Protein AF-0000000068154761 (afdb_homodimer)

Organism: Acanthamoeba castellanii (strain ATCC 30010 / Neff) (NCBI:txid1257118)

InterPro domains:
  IPR005545 YCII-related [PF03795] (48-129)
  IPR011008 Dimeric alpha-beta barrel [SSF54909] (47-131)
  IPR051807 Secondary metabolite biosynthesis-associated protein [PTHR33606] (41-130)

Solvent-accessible surface area (backbone atoms only — not comparable to full-atom values): 15936 Å² total; per-residue (Å²): 135,85,80,77,84,82,80,78,82,80,80,80,79,79,78,78,80,77,79,72,80,80,77,77,76,74,74,68,70,74,68,69,70,63,65,75,69,70,68,69,71,72,54,70,62,38,39,31,40,38,39,42,31,37,34,92,60,33,86,64,64,38,69,87,36,43,69,61,36,50,48,50,53,48,55,36,33,77,68,53,33,35,76,49,36,33,42,27,76,83,56,50,27,30,41,36,35,32,44,40,67,48,73,65,61,55,52,50,50,48,67,68,27,47,46,46,69,70,60,40,45,70,42,73,50,78,39,49,42,48,69,61,131,137,85,79,80,79,80,80,77,80,81,79,78,78,78,79,76,80,76,80,73,79,82,80,76,75,74,74,69,70,74,68,69,71,63,64,75,69,72,69,69,70,73,53,71,63,38,39,32,39,37,39,42,30,38,34,92,61,32,85,64,64,38,67,87,36,44,70,60,36,50,50,51,54,47,54,37,32,77,68,54,34,36,75,47,35,34,40,28,74,82,56,50,29,32,40,35,35,31,45,39,67,47,71,65,61,55,52,50,49,48,66,69,27,48,46,46,70,71,61,39,45,69,44,72,49,78,39,50,42,48,70,61,131

pLDDT: mean 78.6, std 28.21, range [28.34, 99.0]

Nearest PDB structures (foldseek):
  3zo7-assembly1_E  TM=7.184E-01  e=2.835E-04  Rhodococcus opacus
  3znj-assembly1_3  TM=7.136E-01  e=4.191E-04  Rhodococcus opacus
  3znu-assembly1_I  TM=7.042E-01  e=9.163E-04  Rhodococcus opacus
  4fpi-assembly1_C  TM=6.962E-01  e=1.189E-03  Rhodococcus opacus
  3znj-assembly3_9  TM=7.248E-01  e=1.758E-03  Rhodococcus opacus

Structure (mmCIF, N/CA/C/O backbone):
data_AF-0000000068154761-model_v1
#
loop_
_entity.id
_entity.type
_entity.pdbx_description
1 polymer 'YCIIrelated domain containing protein'
#
loop_
_atom_site.group_PDB
_atom_site.id
_atom_site.type_symbol
_atom_site.label_atom_id
_atom_site.label_alt_id
_atom_site.label_comp_id
_atom_site.label_asym_id
_atom_site.label_entity_id
_atom_site.label_seq_id
_atom_site.pdbx_PDB_ins_code
_atom_site.Cartn_x
_atom_site.Cartn_y
_atom_site.Cartn_z
_atom_site.occupancy
_atom_site.B_iso_or_equiv
_atom_site.auth_seq_id
_atom_site.auth_comp_id
_atom_site.auth_asym_id
_atom_site.auth_atom_id
_atom_site.pdbx_PDB_model_num
ATOM 1 N N . MET A 1 1 ? 20.391 120.875 8.859 1 32.44 1 MET A N 1
ATOM 2 C CA . MET A 1 1 ? 21.547 120 8.938 1 32.44 1 MET A CA 1
ATOM 3 C C . MET A 1 1 ? 21.453 118.875 7.922 1 32.44 1 MET A C 1
ATOM 5 O O . MET A 1 1 ? 20.453 118.188 7.879 1 32.44 1 MET A O 1
ATOM 9 N N . TYR A 1 2 ? 22.141 119 6.672 1 32.62 2 TYR A N 1
ATOM 10 C CA . TYR A 1 2 ? 22.047 118.562 5.289 1 32.62 2 TYR A CA 1
ATOM 11 C C . TYR A 1 2 ? 22.484 117.125 5.172 1 32.62 2 TYR A C 1
ATOM 13 O O . TYR A 1 2 ? 23.688 116.812 5.184 1 32.62 2 TYR A O 1
ATOM 21 N N . LEU A 1 3 ? 21.953 116.125 5.965 1 39.53 3 LEU A N 1
ATOM 22 C CA . LEU A 1 3 ? 22.594 114.812 6.164 1 39.53 3 LEU A CA 1
ATOM 23 C C . LEU A 1 3 ? 22.578 114 4.875 1 39.53 3 LEU A C 1
ATOM 25 O O . LEU A 1 3 ? 21.516 113.625 4.41 1 39.53 3 LEU A O 1
ATOM 29 N N . PRO A 1 4 ? 23.391 114.375 3.791 1 36.78 4 PRO A N 1
ATOM 30 C CA . PRO A 1 4 ? 23.094 113.812 2.475 1 36.78 4 PRO A CA 1
ATOM 31 C C . PRO A 1 4 ? 23.188 112.312 2.457 1 36.78 4 PRO A C 1
ATOM 33 O O . PRO A 1 4 ? 23.734 111.688 3.385 1 36.78 4 PRO A O 1
ATOM 36 N N . ARG A 1 5 ? 22.734 111.625 1.34 1 36.75 5 ARG A N 1
ATOM 37 C CA . ARG A 1 5 ? 22.219 110.438 0.687 1 36.75 5 ARG A CA 1
ATOM 38 C C . ARG A 1 5 ? 23.328 109.438 0.385 1 36.75 5 ARG A C 1
ATOM 40 O O . ARG A 1 5 ? 24.297 109.812 -0.315 1 36.75 5 ARG A O 1
ATOM 47 N N . ARG A 1 6 ? 23.734 108.625 1.391 1 33.91 6 ARG A N 1
ATOM 48 C CA . ARG A 1 6 ? 24.797 107.625 1.383 1 33.91 6 ARG A CA 1
ATOM 49 C C . ARG A 1 6 ? 24.656 106.625 0.191 1 33.91 6 ARG A C 1
ATOM 51 O O . ARG A 1 6 ? 23.547 106.188 -0.125 1 33.91 6 ARG A O 1
ATOM 58 N N . LEU A 1 7 ? 25.547 106.688 -0.818 1 34.81 7 LEU A N 1
ATOM 59 C CA . LEU A 1 7 ? 25.734 106.062 -2.121 1 34.81 7 LEU A CA 1
ATOM 60 C C . LEU A 1 7 ? 25.875 104.562 -1.974 1 34.81 7 LEU A C 1
ATOM 62 O O . LEU A 1 7 ? 26.656 104.062 -1.149 1 34.81 7 LEU A O 1
ATOM 66 N N . LEU A 1 8 ? 24.859 103.75 -2.279 1 36.69 8 LEU A N 1
ATOM 67 C CA . LEU A 1 8 ? 24.625 102.312 -2.186 1 36.69 8 LEU A CA 1
ATOM 68 C C . LEU A 1 8 ? 25.578 101.5 -3.086 1 36.69 8 LEU A C 1
ATOM 70 O O . LEU A 1 8 ? 25.734 101.875 -4.262 1 36.69 8 LEU A O 1
ATOM 74 N N . PRO A 1 9 ? 26.703 101 -2.578 1 36.41 9 PRO A N 1
ATOM 75 C CA . PRO A 1 9 ? 27.688 100.312 -3.422 1 36.41 9 PRO A CA 1
ATOM 76 C C . PRO A 1 9 ? 27.109 99.125 -4.145 1 36.41 9 PRO A C 1
ATOM 78 O O . PRO A 1 9 ? 26.188 98.5 -3.646 1 36.41 9 PRO A O 1
ATOM 81 N N . SER A 1 10 ? 26.906 99.062 -5.492 1 32.44 10 SER A N 1
ATOM 82 C CA . SER A 1 10 ? 26.375 98.062 -6.414 1 32.44 10 SER A CA 1
ATOM 83 C C . SER A 1 10 ? 27.266 96.875 -6.461 1 32.44 10 SER A C 1
ATOM 85 O O . SER A 1 10 ? 28.438 96.938 -6.816 1 32.44 10 SER A O 1
ATOM 87 N N . PHE A 1 11 ? 27.25 95.938 -5.434 1 32.06 11 PHE A N 1
ATOM 88 C CA . PHE A 1 11 ? 28.078 94.75 -5.391 1 32.06 11 PHE A CA 1
ATOM 89 C C . PHE A 1 11 ? 27.766 93.812 -6.574 1 32.06 11 PHE A C 1
ATOM 91 O O . PHE A 1 11 ? 26.594 93.562 -6.859 1 32.06 11 PHE A O 1
ATOM 98 N N . SER A 1 12 ? 28.5 93.875 -7.715 1 31.47 12 SER A N 1
ATOM 99 C CA . SER A 1 12 ? 28.453 93.062 -8.922 1 31.47 12 SER A CA 1
ATOM 100 C C . SER A 1 12 ? 28.734 91.562 -8.594 1 31.47 12 SER A C 1
ATOM 102 O O . SER A 1 12 ? 29.766 91.25 -7.996 1 31.47 12 SER A O 1
ATOM 104 N N . SER A 1 13 ? 27.719 90.75 -8.234 1 30.44 13 SER A N 1
ATOM 105 C CA . SER A 1 13 ? 27.672 89.312 -7.875 1 30.44 13 SER A CA 1
ATOM 106 C C . SER A 1 13 ? 28.219 88.438 -9 1 30.44 13 SER A C 1
ATOM 108 O O . SER A 1 13 ? 27.672 88.438 -10.102 1 30.44 13 SER A O 1
ATOM 110 N N . VAL A 1 14 ? 29.547 88.375 -9.344 1 33.53 14 VAL A N 1
ATOM 111 C CA . VAL A 1 14 ? 30.125 87.562 -10.383 1 33.53 14 VAL A CA 1
ATOM 112 C C . VAL A 1 14 ? 29.844 86.062 -10.078 1 33.53 14 VAL A C 1
ATOM 114 O O . VAL A 1 14 ? 30.344 85.5 -9.094 1 33.53 14 VAL A O 1
ATOM 117 N N . CYS A 1 15 ? 28.594 85.5 -10.164 1 31.45 15 CYS A N 1
ATOM 118 C CA . CYS A 1 15 ? 28.203 84.125 -9.922 1 31.45 15 CYS A CA 1
ATOM 119 C C . CYS A 1 15 ? 28.953 83.125 -10.836 1 31.45 15 CYS A C 1
ATOM 121 O O . CYS A 1 15 ? 28.812 83.25 -12.062 1 31.45 15 CYS A O 1
ATOM 123 N N . GLY A 1 16 ? 30.328 82.938 -10.648 1 28.34 16 GLY A N 1
ATOM 124 C CA . GLY A 1 16 ? 31.078 82 -11.453 1 28.34 16 GLY A CA 1
ATOM 125 C C . GLY A 1 16 ? 30.438 80.625 -11.547 1 28.34 16 GLY A C 1
ATOM 126 O O . GLY A 1 16 ? 29.969 80.062 -10.539 1 28.34 16 GLY A O 1
ATOM 127 N N . ARG A 1 17 ? 29.781 80.25 -12.656 1 34.25 17 ARG A N 1
ATOM 128 C CA . ARG A 1 17 ? 29.062 79 -13.07 1 34.25 17 ARG A CA 1
ATOM 129 C C . ARG A 1 17 ? 30 77.812 -13.07 1 34.25 17 ARG A C 1
ATOM 131 O O . ARG A 1 17 ? 30.938 77.75 -13.852 1 34.25 17 ARG A O 1
ATOM 138 N N . ARG A 1 18 ? 30.438 77.312 -11.836 1 32.34 18 ARG A N 1
ATOM 139 C CA . ARG A 1 18 ? 31.266 76.125 -11.805 1 32.34 18 ARG A CA 1
ATOM 140 C C . ARG A 1 18 ? 30.578 75 -12.562 1 32.34 18 ARG A C 1
ATOM 142 O O . ARG A 1 18 ? 29.406 74.688 -12.344 1 32.34 18 ARG A O 1
ATOM 149 N N . HIS A 1 19 ? 31 74.625 -13.758 1 37.38 19 HIS A N 1
ATOM 150 C CA . HIS A 1 19 ? 30.641 73.5 -14.672 1 37.38 19 HIS A CA 1
ATOM 151 C C . HIS A 1 19 ? 30.75 72.188 -13.984 1 37.38 19 HIS A C 1
ATOM 153 O O . HIS A 1 19 ? 31.812 71.812 -13.5 1 37.38 19 HIS A O 1
ATOM 159 N N . LEU A 1 20 ? 29.828 71.812 -13.086 1 37.41 20 LEU A N 1
ATOM 160 C CA . LEU A 1 20 ? 29.922 70.5 -12.43 1 37.41 20 LEU A CA 1
ATOM 161 C C . LEU A 1 20 ? 30 69.375 -13.461 1 37.41 20 LEU A C 1
ATOM 163 O O . LEU A 1 20 ? 29.359 69.5 -14.516 1 37.41 20 LEU A O 1
ATOM 167 N N . PRO A 1 21 ? 31.078 68.562 -13.398 1 38.03 21 PRO A N 1
ATOM 168 C CA . PRO A 1 21 ? 31.297 67.5 -14.336 1 38.03 21 PRO A CA 1
ATOM 169 C C . PRO A 1 21 ? 30.109 66.562 -14.422 1 38.03 21 PRO A C 1
ATOM 171 O O . PRO A 1 21 ? 29.25 66.5 -13.539 1 38.03 21 PRO A O 1
ATOM 174 N N . GLY A 1 22 ? 29.812 65.938 -15.68 1 32.69 22 GLY A N 1
ATOM 175 C CA . GLY A 1 22 ? 28.812 65 -16.219 1 32.69 22 GLY A CA 1
ATOM 176 C C . GLY A 1 22 ? 28.688 63.75 -15.438 1 32.69 22 GLY A C 1
ATOM 177 O O . GLY A 1 22 ? 29.672 63.188 -14.969 1 32.69 22 GLY A O 1
ATOM 178 N N . ALA A 1 23 ? 27.609 63.531 -14.664 1 39 23 ALA A N 1
ATOM 179 C CA . ALA A 1 23 ? 27.219 62.344 -13.93 1 39 23 ALA A CA 1
ATOM 180 C C . ALA A 1 23 ? 27.391 61.094 -14.789 1 39 23 ALA A C 1
ATOM 182 O O . ALA A 1 23 ? 26.906 61.031 -15.922 1 39 23 ALA A O 1
ATOM 183 N N . ALA A 1 24 ? 28.578 60.438 -14.719 1 35.88 24 ALA A N 1
ATOM 184 C CA . ALA A 1 24 ? 28.719 59.094 -15.312 1 35.88 24 ALA A CA 1
ATOM 185 C C . ALA A 1 24 ? 27.516 58.219 -14.984 1 35.88 24 ALA A C 1
ATOM 187 O O . ALA A 1 24 ? 27.141 58.094 -13.82 1 35.88 24 ALA A O 1
ATOM 188 N N . ALA A 1 25 ? 26.516 58.156 -15.883 1 38.34 25 ALA A N 1
ATOM 189 C CA . ALA A 1 25 ? 25.375 57.219 -15.859 1 38.34 25 ALA A CA 1
ATOM 190 C C . ALA A 1 25 ? 25.828 55.812 -15.531 1 38.34 25 ALA A C 1
ATOM 192 O O . ALA A 1 25 ? 26.562 55.188 -16.312 1 38.34 25 ALA A O 1
ATOM 193 N N . LEU A 1 26 ? 26.125 55.562 -14.234 1 39.12 26 LEU A N 1
ATOM 194 C CA . LEU A 1 26 ? 26.359 54.156 -13.914 1 39.12 26 LEU A CA 1
ATOM 195 C C . LEU A 1 26 ? 25.266 53.281 -14.484 1 39.12 26 LEU A C 1
ATOM 197 O O . LEU A 1 26 ? 24.094 53.375 -14.094 1 39.12 26 LEU A O 1
ATOM 201 N N . VAL A 1 27 ? 25.281 52.906 -15.789 1 39.28 27 VAL A N 1
ATOM 202 C CA . VAL A 1 27 ? 24.422 51.875 -16.344 1 39.28 27 VAL A CA 1
ATOM 203 C C . VAL A 1 27 ? 24.453 50.656 -15.445 1 39.28 27 VAL A C 1
ATOM 205 O O . VAL A 1 27 ? 25.484 49.969 -15.352 1 39.28 27 VAL A O 1
ATOM 208 N N . VAL A 1 28 ? 23.969 50.781 -14.195 1 39.56 28 VAL A N 1
ATOM 209 C CA . VAL A 1 28 ? 23.812 49.531 -13.477 1 39.56 28 VAL A CA 1
ATOM 210 C C . VAL A 1 28 ? 23.188 48.469 -14.406 1 39.56 28 VAL A C 1
ATOM 212 O O . VAL A 1 28 ? 22.109 48.688 -14.961 1 39.56 28 VAL A O 1
ATOM 215 N N . GLY A 1 29 ? 24 47.812 -15.227 1 35.31 29 GLY A N 1
ATOM 216 C CA . GLY A 1 29 ? 23.5 46.656 -15.922 1 35.31 29 GLY A CA 1
ATOM 217 C C . GLY A 1 29 ? 22.484 45.875 -15.102 1 35.31 29 GLY A C 1
ATOM 218 O O . GLY A 1 29 ? 22.734 45.562 -13.93 1 35.31 29 GLY A O 1
ATOM 219 N N . ALA A 1 30 ? 21.188 46.219 -15.211 1 40.75 30 ALA A N 1
ATOM 220 C CA . ALA A 1 30 ? 20.172 45.281 -14.672 1 40.75 30 ALA A CA 1
ATOM 221 C C . ALA A 1 30 ? 20.609 43.844 -14.828 1 40.75 30 ALA A C 1
ATOM 223 O O . ALA A 1 30 ? 20.719 43.344 -15.945 1 40.75 30 ALA A O 1
ATOM 224 N N . GLY A 1 31 ? 21.641 43.406 -14.07 1 40.91 31 GLY A N 1
ATOM 225 C CA . GLY A 1 31 ? 21.781 41.969 -14.102 1 40.91 31 GLY A CA 1
ATOM 226 C C . GLY A 1 31 ? 20.438 41.25 -14.195 1 40.91 31 GLY A C 1
ATOM 227 O O . GLY A 1 31 ? 19.5 41.594 -13.484 1 40.91 31 GLY A O 1
ATOM 228 N N . ARG A 1 32 ? 20 40.906 -15.352 1 41.22 32 ARG A N 1
ATOM 229 C CA . ARG A 1 32 ? 18.859 40 -15.484 1 41.22 32 ARG A CA 1
ATOM 230 C C . ARG A 1 32 ? 18.844 38.969 -14.359 1 41.22 32 ARG A C 1
ATOM 232 O O . ARG A 1 32 ? 19.781 38.188 -14.211 1 41.22 32 ARG A O 1
ATOM 239 N N . LEU A 1 33 ? 18.344 39.406 -13.203 1 44.88 33 LEU A N 1
ATOM 240 C CA . LEU A 1 33 ? 18.047 38.281 -12.32 1 44.88 33 LEU A CA 1
ATOM 241 C C . LEU A 1 33 ? 17.609 37.062 -13.125 1 44.88 33 LEU A C 1
ATOM 243 O O . LEU A 1 33 ? 16.688 37.125 -13.93 1 44.88 33 LEU A O 1
ATOM 247 N N . GLN A 1 34 ? 18.609 36.344 -13.617 1 43.59 34 GLN A N 1
ATOM 248 C CA . GLN A 1 34 ? 18.188 35.062 -14.172 1 43.59 34 GLN A CA 1
ATOM 249 C C . GLN A 1 34 ? 17 34.5 -13.406 1 43.59 34 GLN A C 1
ATOM 251 O O . GLN A 1 34 ? 16.938 34.594 -12.18 1 43.59 34 GLN A O 1
ATOM 256 N N . PRO A 1 35 ? 15.828 34.594 -13.953 1 45.34 35 PRO A N 1
ATOM 257 C CA . PRO A 1 35 ? 14.789 33.906 -13.188 1 45.34 35 PRO A CA 1
ATOM 258 C C . PRO A 1 35 ? 15.336 32.688 -12.438 1 45.34 35 PRO A C 1
ATOM 260 O O . PRO A 1 35 ? 16.344 32.094 -12.844 1 45.34 35 PRO A O 1
ATOM 263 N N . PRO A 1 36 ? 15.141 32.625 -11.086 1 43.16 36 PRO A N 1
ATOM 264 C CA . PRO A 1 36 ? 15.617 31.359 -10.508 1 43.16 36 PRO A CA 1
ATOM 265 C C . PRO A 1 36 ? 15.539 30.188 -11.492 1 43.16 36 PRO A C 1
ATOM 267 O O . PRO A 1 36 ? 14.648 30.156 -12.344 1 43.16 36 PRO A O 1
ATOM 270 N N . THR A 1 37 ? 16.578 29.812 -12.055 1 42.69 37 THR A N 1
ATOM 271 C CA . THR A 1 37 ? 16.547 28.5 -12.703 1 42.69 37 THR A CA 1
ATOM 272 C C . THR A 1 37 ? 15.484 27.609 -12.055 1 42.69 37 THR A C 1
ATOM 274 O O . THR A 1 37 ? 15.508 27.391 -10.844 1 42.69 37 THR A O 1
ATOM 277 N N . GLN A 1 38 ? 14.32 27.75 -12.414 1 39.47 38 GLN A N 1
ATOM 278 C CA . GLN A 1 38 ? 13.438 26.672 -11.977 1 39.47 38 GLN A CA 1
ATOM 279 C C . GLN A 1 38 ? 14.203 25.375 -11.812 1 39.47 38 GLN A C 1
ATOM 281 O O . GLN A 1 38 ? 14.82 24.891 -12.766 1 39.47 38 GLN A O 1
ATOM 286 N N . TYR A 1 39 ? 15.164 25.25 -10.906 1 38.44 39 TYR A N 1
ATOM 287 C CA . TYR A 1 39 ? 15.57 23.875 -10.664 1 38.44 39 TYR A CA 1
ATOM 288 C C . TYR A 1 39 ? 14.445 22.906 -10.992 1 38.44 39 TYR A C 1
ATOM 290 O O . TYR A 1 39 ? 13.391 22.938 -10.352 1 38.44 39 TYR A O 1
ATOM 298 N N . SER A 1 40 ? 13.969 22.906 -12.172 1 42.53 40 SER A N 1
ATOM 299 C CA . SER A 1 40 ? 13.195 21.703 -12.477 1 42.53 40 SER A CA 1
ATOM 300 C C . SER A 1 40 ? 13.688 20.516 -11.656 1 42.53 40 SER A C 1
ATOM 302 O O . SER A 1 40 ? 14.766 19.984 -11.914 1 42.53 40 SER A O 1
ATOM 304 N N . SER A 1 41 ? 13.977 20.547 -10.352 1 44.81 41 SER A N 1
ATOM 305 C CA . SER A 1 41 ? 14.352 19.328 -9.633 1 44.81 41 SER A CA 1
ATOM 306 C C . SER A 1 41 ? 13.727 18.094 -10.266 1 44.81 41 SER A C 1
ATOM 308 O O . SER A 1 41 ? 12.57 17.766 -9.992 1 44.81 41 SER A O 1
ATOM 310 N N . SER A 1 42 ? 13.75 17.984 -11.523 1 48.31 42 SER A N 1
ATOM 311 C CA . SER A 1 42 ? 13.422 16.688 -12.109 1 48.31 42 SER A CA 1
ATOM 312 C C . SER A 1 42 ? 13.93 15.547 -11.242 1 48.31 42 SER A C 1
ATOM 314 O O . SER A 1 42 ? 14.82 14.797 -11.648 1 48.31 42 SER A O 1
ATOM 316 N N . ALA A 1 43 ? 14.273 15.891 -9.977 1 56.62 43 ALA A N 1
ATOM 317 C CA . ALA A 1 43 ? 14.805 14.812 -9.148 1 56.62 43 ALA A CA 1
ATOM 318 C C . ALA A 1 43 ? 14.016 13.523 -9.344 1 56.62 43 ALA A C 1
ATOM 320 O O . ALA A 1 43 ? 12.812 13.562 -9.625 1 56.62 43 ALA A O 1
ATOM 321 N N . ASN A 1 44 ? 14.664 12.555 -9.727 1 74.62 44 ASN A N 1
ATOM 322 C CA . ASN A 1 44 ? 14.109 11.219 -9.891 1 74.62 44 ASN A CA 1
ATOM 323 C C . ASN A 1 44 ? 13.141 10.867 -8.758 1 74.62 44 ASN A C 1
ATOM 325 O O . ASN A 1 44 ? 13.508 10.938 -7.586 1 74.62 44 ASN A O 1
ATOM 329 N N . GLU A 1 45 ? 11.922 10.984 -9.078 1 91.88 45 GLU A N 1
ATOM 330 C CA . GLU A 1 45 ? 10.898 10.672 -8.086 1 91.88 45 GLU A CA 1
ATOM 331 C C . GLU A 1 45 ? 10.914 9.188 -7.734 1 91.88 45 GLU A C 1
ATOM 333 O O . GLU A 1 45 ? 11.242 8.352 -8.57 1 91.88 45 GLU A O 1
ATOM 338 N N . SER A 1 46 ? 10.758 9.039 -6.504 1 97.75 46 SER A N 1
ATOM 339 C CA . SER A 1 46 ? 10.562 7.695 -5.969 1 97.75 46 SER A CA 1
ATOM 340 C C . SER A 1 46 ? 9.125 7.488 -5.508 1 97.75 46 SER A C 1
ATOM 342 O O . SER A 1 46 ? 8.398 8.453 -5.266 1 97.75 46 SER A O 1
ATOM 344 N N . THR A 1 47 ? 8.75 6.25 -5.52 1 98.69 47 THR A N 1
ATOM 345 C CA . THR A 1 47 ? 7.441 5.902 -4.984 1 98.69 47 THR A CA 1
ATOM 346 C C . THR A 1 47 ? 7.562 5.367 -3.559 1 98.69 47 THR A C 1
ATOM 348 O O . THR A 1 47 ? 8.438 4.547 -3.271 1 98.69 47 THR A O 1
ATOM 351 N N . PHE A 1 48 ? 6.758 5.879 -2.676 1 98.94 48 PHE A N 1
ATOM 352 C CA . PHE A 1 48 ? 6.703 5.418 -1.294 1 98.94 48 PHE A CA 1
ATOM 353 C C . PHE A 1 48 ? 5.289 4.996 -0.921 1 98.94 48 PHE A C 1
ATOM 355 O O . PHE A 1 48 ? 4.312 5.602 -1.37 1 98.94 48 PHE A O 1
ATOM 362 N N . LEU A 1 49 ? 5.195 3.992 -0.134 1 98.94 49 LEU A N 1
ATOM 363 C CA . LEU A 1 49 ? 3.953 3.584 0.511 1 98.94 49 LEU A CA 1
ATOM 364 C C . LEU A 1 49 ? 3.963 3.951 1.991 1 98.94 49 LEU A C 1
ATOM 366 O O . LEU A 1 49 ? 4.824 3.488 2.744 1 98.94 49 LEU A O 1
ATOM 370 N N . LEU A 1 50 ? 3.07 4.828 2.367 1 99 50 LEU A N 1
ATOM 371 C CA . LEU A 1 50 ? 2.826 5.137 3.771 1 99 50 LEU A CA 1
ATOM 372 C C . LEU A 1 50 ? 1.695 4.277 4.328 1 99 50 LEU A C 1
ATOM 374 O O . LEU A 1 50 ? 0.614 4.207 3.74 1 99 50 LEU A O 1
ATOM 378 N N . LEU A 1 51 ? 1.997 3.631 5.422 1 99 51 LEU A N 1
ATOM 379 C CA . LEU A 1 51 ? 0.998 2.838 6.129 1 99 51 LEU A CA 1
ATOM 380 C C . LEU A 1 51 ? 0.745 3.4 7.523 1 99 51 LEU A C 1
ATOM 382 O O . LEU A 1 51 ? 1.687 3.623 8.289 1 99 51 LEU A O 1
ATOM 386 N N . TYR A 1 52 ? -0.537 3.623 7.805 1 98.94 52 TYR A N 1
ATOM 387 C CA . TYR A 1 52 ? -0.974 4.039 9.133 1 98.94 52 TYR A CA 1
ATOM 388 C C . TYR A 1 52 ? -1.645 2.887 9.875 1 98.94 52 TYR A C 1
ATOM 390 O O . TYR A 1 52 ? -2.398 2.113 9.273 1 98.94 52 TYR A O 1
ATOM 398 N N . GLU A 1 53 ? -1.375 2.795 11.125 1 98.94 53 GLU A N 1
ATOM 399 C CA . GLU A 1 53 ? -2.211 2.107 12.109 1 98.94 53 GLU A CA 1
ATOM 400 C C . GLU A 1 53 ? -2.879 3.102 13.055 1 98.94 53 GLU A C 1
ATOM 402 O O . GLU A 1 53 ? -2.225 4.004 13.578 1 98.94 53 GLU A O 1
ATOM 407 N N . TYR A 1 54 ? -4.195 2.852 13.258 1 98.88 54 TYR A N 1
ATOM 408 C CA . TYR A 1 54 ? -4.953 3.807 14.062 1 98.88 54 TYR A CA 1
ATOM 409 C C . TYR A 1 54 ? -5.199 3.264 15.469 1 98.88 54 TYR A C 1
ATOM 411 O O . TYR A 1 54 ? -5.043 2.064 15.711 1 98.88 54 TYR A O 1
ATOM 419 N N . VAL A 1 55 ? -5.57 4.195 16.312 1 98.81 55 VAL A N 1
ATOM 420 C CA . VAL A 1 55 ? -5.992 3.826 17.672 1 98.81 55 VAL A CA 1
ATOM 421 C C . VAL A 1 55 ? -7.328 3.09 17.609 1 98.81 55 VAL A C 1
ATOM 423 O O . VAL A 1 55 ? -8.078 3.225 16.625 1 98.81 55 VAL A O 1
ATOM 426 N N . GLU A 1 56 ? -7.645 2.4 18.656 1 98.06 56 GLU A N 1
ATOM 427 C CA . GLU A 1 56 ? -8.828 1.539 18.688 1 98.06 56 GLU A CA 1
ATOM 428 C C . GLU A 1 56 ? -10.109 2.359 18.609 1 98.06 56 GLU A C 1
ATOM 430 O O . GLU A 1 56 ? -11.094 1.931 18 1 98.06 56 GLU A O 1
ATOM 435 N N . ASP A 1 57 ? -10.141 3.531 19.141 1 97.88 57 ASP A N 1
ATOM 436 C CA . ASP A 1 57 ? -11.352 4.348 19.172 1 97.88 57 ASP A CA 1
ATOM 437 C C . ASP A 1 57 ? -11.344 5.383 18.047 1 97.88 57 ASP A C 1
ATOM 439 O O . AS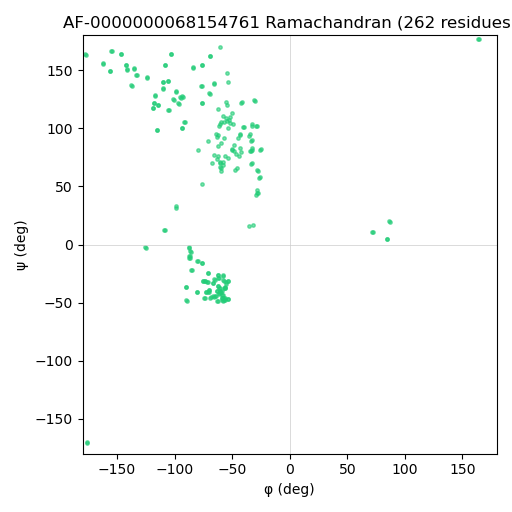P A 1 57 ? -11.922 6.461 18.188 1 97.88 57 ASP A O 1
ATOM 443 N N . MET A 1 58 ? -10.758 5.031 17 1 98.31 58 MET A N 1
ATOM 444 C CA . MET A 1 58 ? -10.562 5.922 15.859 1 98.31 58 MET A CA 1
ATOM 445 C C . MET A 1 58 ? -11.891 6.48 15.375 1 98.31 58 MET A C 1
ATOM 447 O O . MET A 1 58 ? -12.008 7.676 15.086 1 98.31 58 MET A O 1
ATOM 451 N N . THR A 1 59 ? -12.836 5.68 15.211 1 97.19 59 THR A N 1
ATOM 452 C CA . THR A 1 59 ? -14.102 6.094 14.609 1 97.19 59 THR A CA 1
ATOM 453 C C . THR A 1 59 ? -14.734 7.227 15.406 1 97.19 59 THR A C 1
ATOM 455 O O . THR A 1 59 ? -15.422 8.086 14.844 1 97.19 59 THR A O 1
ATOM 458 N N . VAL A 1 60 ? -14.453 7.27 16.578 1 97.69 60 VAL A N 1
ATOM 459 C CA . VAL A 1 60 ? -14.969 8.336 17.438 1 97.69 60 VAL A CA 1
ATOM 460 C C . VAL A 1 60 ? -14.008 9.523 17.422 1 97.69 60 VAL A C 1
ATOM 462 O O . VAL A 1 60 ? -14.414 10.656 17.172 1 97.69 60 VAL A O 1
ATOM 465 N N . ARG A 1 61 ? -12.75 9.234 17.609 1 97.75 61 ARG A N 1
ATOM 466 C CA . ARG A 1 61 ? -11.75 10.281 17.828 1 97.75 61 ARG A CA 1
ATOM 467 C C . ARG A 1 61 ? -11.5 11.07 16.547 1 97.75 61 ARG A C 1
ATOM 469 O O . ARG A 1 61 ? -11.172 12.258 16.594 1 97.75 61 ARG A O 1
ATOM 476 N N . ARG A 1 62 ? -11.766 10.453 15.445 1 98.38 62 ARG A N 1
ATOM 477 C CA . ARG A 1 62 ? -11.383 11.125 14.211 1 98.38 62 ARG A CA 1
ATOM 478 C C . ARG A 1 62 ? -12.359 12.25 13.883 1 98.38 62 ARG A C 1
ATOM 480 O O . ARG A 1 62 ? -12.055 13.125 13.062 1 98.38 62 ARG A O 1
ATOM 487 N N . THR A 1 63 ? -13.469 12.297 14.461 1 98 63 THR A N 1
ATOM 488 C CA . THR A 1 63 ? -14.539 13.219 14.102 1 98 63 THR A CA 1
ATOM 489 C C . THR A 1 63 ? -14.055 14.664 14.156 1 98 63 THR A C 1
ATOM 491 O O . THR A 1 63 ? -14.398 15.477 13.297 1 98 63 THR A O 1
ATOM 494 N N . SER A 1 64 ? -13.234 14.992 15.102 1 97.81 64 SER A N 1
ATOM 495 C CA . SER A 1 64 ? -12.789 16.359 15.312 1 97.81 64 SER A CA 1
ATOM 496 C C . SER A 1 64 ? -11.68 16.734 14.336 1 97.81 64 SER A C 1
ATOM 498 O O . SER A 1 64 ? -11.359 17.922 14.172 1 97.81 64 SER A O 1
ATOM 500 N N . TYR A 1 65 ? -11.086 15.734 13.672 1 98.69 65 TYR A N 1
ATOM 501 C CA . TYR A 1 65 ? -9.844 16 12.945 1 98.69 65 TYR A CA 1
ATOM 502 C C . TYR A 1 65 ? -9.969 15.57 11.484 1 98.69 65 TYR A C 1
ATOM 504 O O . TYR A 1 65 ? -9.062 15.82 10.688 1 98.69 65 TYR A O 1
ATOM 512 N N . ARG A 1 66 ? -11.07 15.023 11.125 1 98.44 66 ARG A N 1
ATOM 513 C CA . ARG A 1 66 ? -11.211 14.352 9.836 1 98.44 66 ARG A CA 1
ATOM 514 C C . ARG A 1 66 ? -11.164 15.352 8.688 1 98.44 66 ARG A C 1
ATOM 516 O O . ARG A 1 66 ? -10.469 15.125 7.691 1 98.44 66 ARG A O 1
ATOM 523 N N . ALA A 1 67 ? -11.883 16.422 8.836 1 98.44 67 ALA A N 1
ATOM 524 C CA . ALA A 1 67 ? -11.914 17.422 7.762 1 98.44 67 ALA A CA 1
ATOM 525 C C . ALA A 1 67 ? -10.516 17.938 7.457 1 98.44 67 ALA A C 1
ATOM 527 O O . ALA A 1 67 ? -10.125 18.047 6.293 1 98.44 67 ALA A O 1
ATOM 528 N N . ALA A 1 68 ? -9.727 18.219 8.438 1 98.75 68 ALA A N 1
ATOM 529 C CA . ALA A 1 68 ? -8.375 18.734 8.258 1 98.75 68 ALA A CA 1
ATOM 530 C C . ALA A 1 68 ? -7.453 17.656 7.699 1 98.75 68 ALA A C 1
ATOM 532 O O . ALA A 1 68 ? -6.586 17.938 6.867 1 98.75 68 ALA A O 1
ATOM 533 N N . HIS A 1 69 ? -7.566 16.453 8.172 1 98.75 69 HIS A N 1
ATOM 534 C CA . HIS A 1 69 ? -6.82 15.312 7.645 1 98.75 69 HIS A CA 1
ATOM 535 C C . HIS A 1 69 ? -7.062 15.141 6.148 1 98.75 69 HIS A C 1
ATOM 537 O O . HIS A 1 69 ? -6.109 15.023 5.371 1 98.75 69 HIS A O 1
ATOM 543 N N . LEU A 1 70 ? -8.328 15.227 5.793 1 98.44 70 LEU A N 1
ATOM 544 C CA . LEU A 1 70 ? -8.688 15.047 4.391 1 98.44 70 LEU A CA 1
ATOM 545 C C . LEU A 1 70 ? -8.211 16.219 3.549 1 98.44 70 LEU A C 1
ATOM 547 O O . LEU A 1 70 ? -7.77 16.031 2.412 1 98.44 70 LEU A O 1
ATOM 551 N N . ALA A 1 71 ? -8.32 17.391 4.082 1 98.62 71 ALA A N 1
ATOM 552 C CA . ALA A 1 71 ? -7.844 18.578 3.371 1 98.62 71 ALA A CA 1
ATOM 553 C C . ALA A 1 71 ? -6.344 18.484 3.104 1 98.62 71 ALA A C 1
ATOM 555 O O . ALA A 1 71 ? -5.875 18.859 2.027 1 98.62 71 ALA A O 1
ATOM 556 N N . LEU A 1 72 ? -5.621 18 4.047 1 98.75 72 LEU A N 1
ATOM 557 C CA . LEU A 1 72 ? -4.18 17.828 3.873 1 98.75 72 LEU A CA 1
ATOM 558 C C . LEU A 1 72 ? -3.887 16.828 2.756 1 98.75 72 LEU A C 1
ATOM 560 O O . LEU A 1 72 ? -3.047 17.094 1.893 1 98.75 72 LEU A O 1
ATOM 564 N N . ALA A 1 73 ? -4.555 15.719 2.826 1 98.56 73 ALA A N 1
ATOM 565 C CA . ALA A 1 73 ? -4.363 14.695 1.798 1 98.56 73 ALA A CA 1
ATOM 566 C C . ALA A 1 73 ? -4.711 15.242 0.415 1 98.56 73 ALA A C 1
ATOM 568 O O . ALA A 1 73 ? -3.982 15.008 -0.552 1 98.56 73 ALA A O 1
ATOM 569 N N . GLN A 1 74 ? -5.773 16.016 0.352 1 98.44 74 GLN A N 1
ATOM 570 C CA . GLN A 1 74 ? -6.203 16.609 -0.914 1 98.44 74 GLN A CA 1
ATOM 571 C C . GLN A 1 74 ? -5.18 17.609 -1.429 1 98.44 74 GLN A C 1
ATOM 573 O O . GLN A 1 74 ? -4.902 17.656 -2.629 1 98.44 74 GLN A O 1
ATOM 578 N N . PHE A 1 75 ? -4.73 18.406 -0.564 1 98.5 75 PHE A N 1
ATOM 579 C CA . PHE A 1 75 ? -3.705 19.375 -0.919 1 98.5 75 PHE A CA 1
ATOM 580 C C . PHE A 1 75 ? -2.512 18.688 -1.574 1 98.5 75 PHE A C 1
ATOM 582 O O . PHE A 1 75 ? -2.045 19.109 -2.631 1 98.5 75 PHE A O 1
ATOM 589 N N . HIS A 1 76 ? -2.031 17.609 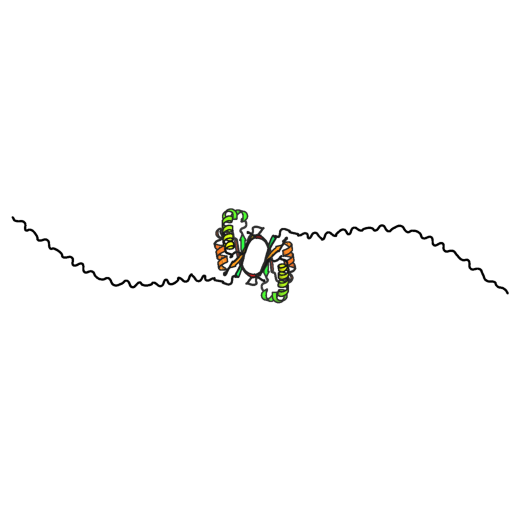-1.011 1 98.44 76 HIS A N 1
ATOM 590 C CA . HIS A 1 76 ? -0.88 16.891 -1.539 1 98.44 76 HIS A CA 1
ATOM 591 C C . HIS A 1 76 ? -1.236 16.156 -2.824 1 98.44 76 HIS A C 1
ATOM 593 O O . HIS A 1 76 ? -0.389 15.984 -3.703 1 98.44 76 HIS A O 1
ATOM 599 N N . LYS A 1 77 ? -2.441 15.727 -2.914 1 98.5 77 LYS A N 1
ATOM 600 C CA . LYS A 1 77 ? -2.893 15.117 -4.16 1 98.5 77 LYS A CA 1
ATOM 601 C C . LYS A 1 77 ? -2.887 16.125 -5.301 1 98.5 77 LYS A C 1
ATOM 603 O O . LYS A 1 77 ? -2.441 15.82 -6.41 1 98.5 77 LYS A O 1
ATOM 608 N N . GLU A 1 78 ? -3.35 17.281 -5.066 1 97.81 78 GLU A N 1
ATOM 609 C CA . GLU A 1 78 ? -3.402 18.344 -6.066 1 97.81 78 GLU A CA 1
ATOM 610 C C . GLU A 1 78 ? -2.002 18.719 -6.535 1 97.81 78 GLU A C 1
ATOM 612 O O . GLU A 1 78 ? -1.821 19.156 -7.676 1 97.81 78 GLU A O 1
ATOM 617 N N . GLN A 1 79 ? -1.048 18.5 -5.684 1 97.38 79 GLN A N 1
ATOM 618 C CA . GLN A 1 79 ? 0.341 18.781 -6.031 1 97.38 79 GLN A CA 1
ATOM 619 C C . GLN A 1 79 ? 0.978 17.594 -6.758 1 97.38 79 GLN A C 1
ATOM 621 O O . GLN A 1 79 ? 2.15 17.656 -7.133 1 97.38 79 GLN A O 1
ATOM 626 N N . GLY A 1 80 ? 0.33 16.594 -6.836 1 97.19 80 GLY A N 1
ATOM 627 C CA . GLY A 1 80 ? 0.845 15.406 -7.5 1 97.19 80 GLY A CA 1
ATOM 628 C C . GLY A 1 80 ? 1.71 14.547 -6.598 1 97.19 80 GLY A C 1
ATOM 629 O O . GLY A 1 80 ? 2.287 13.555 -7.047 1 97.19 80 GLY A O 1
ATOM 630 N N . LYS A 1 81 ? 1.859 14.828 -5.363 1 98.31 81 LYS A N 1
ATOM 631 C CA . LYS A 1 81 ? 2.711 14.109 -4.418 1 98.31 81 LYS A CA 1
ATOM 632 C C . LYS A 1 81 ? 2.027 12.844 -3.918 1 98.31 81 LYS A C 1
ATOM 634 O O . LYS A 1 81 ? 2.676 11.805 -3.732 1 98.31 81 LYS A O 1
ATOM 639 N N . VAL A 1 82 ? 0.715 12.961 -3.648 1 98.56 82 VAL A N 1
ATOM 640 C CA . VAL A 1 82 ? -0.087 11.781 -3.326 1 98.56 82 VAL A CA 1
ATOM 641 C C . VAL A 1 82 ? -0.81 11.289 -4.578 1 98.5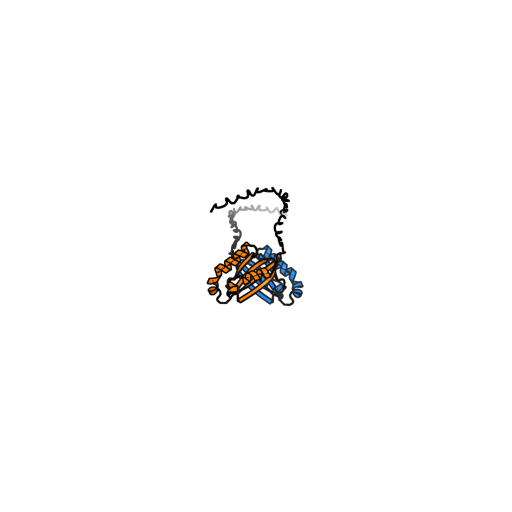6 82 VAL A C 1
ATOM 643 O O . VAL A 1 82 ? -1.598 12.023 -5.176 1 98.56 82 VAL A O 1
ATOM 646 N N . VAL A 1 83 ? -0.521 10.039 -4.902 1 97.44 83 VAL A N 1
ATOM 647 C CA . VAL A 1 83 ? -1.068 9.461 -6.125 1 97.44 83 VAL A CA 1
ATOM 648 C C . VAL A 1 83 ? -2.408 8.789 -5.828 1 97.44 83 VAL A C 1
ATOM 650 O O . VAL A 1 83 ? -3.301 8.766 -6.68 1 97.44 83 VAL A O 1
ATOM 653 N N . MET A 1 84 ? -2.52 8.188 -4.707 1 98 84 MET A N 1
ATOM 654 C CA . MET A 1 84 ? -3.734 7.566 -4.18 1 98 84 MET A CA 1
ATOM 655 C C . MET A 1 84 ? -3.625 7.344 -2.676 1 98 84 MET A C 1
ATOM 657 O O . MET A 1 84 ? -2.521 7.254 -2.137 1 98 84 MET A O 1
ATOM 661 N N . GLY A 1 85 ? -4.797 7.27 -2.041 1 98.69 85 GLY A N 1
ATOM 662 C CA . GLY A 1 85 ? -4.828 7.078 -0.6 1 98.69 85 GLY A CA 1
ATOM 663 C C . GLY A 1 85 ? -6.234 6.961 -0.044 1 98.69 85 GLY A C 1
ATOM 664 O O . GLY A 1 85 ? -7.199 7.391 -0.685 1 98.69 85 GLY A O 1
ATOM 665 N N . GLY A 1 86 ? -6.281 6.473 1.139 1 98.75 86 GLY A N 1
ATOM 666 C CA . GLY A 1 86 ? -7.555 6.301 1.818 1 98.75 86 GLY A CA 1
ATOM 667 C C . GLY A 1 86 ? -7.473 5.371 3.014 1 98.75 86 GLY A C 1
ATOM 668 O O . GLY A 1 86 ? -6.422 4.793 3.285 1 98.75 86 GLY A O 1
ATOM 669 N N . ALA A 1 87 ? -8.625 5.285 3.658 1 98.69 87 ALA A N 1
ATOM 670 C CA . ALA A 1 87 ? -8.742 4.422 4.832 1 98.69 87 ALA A CA 1
ATOM 671 C C . ALA A 1 87 ? -9.023 2.979 4.426 1 98.69 87 ALA A C 1
ATOM 673 O O . ALA A 1 87 ? -9.555 2.723 3.346 1 98.69 87 ALA A O 1
ATOM 674 N N . PHE A 1 88 ? -8.562 2.08 5.352 1 98.81 88 PHE A N 1
ATOM 675 C CA . PHE A 1 88 ? -9 0.7 5.18 1 98.81 88 PHE A CA 1
ATOM 676 C C . PHE A 1 88 ? -10.445 0.53 5.637 1 98.81 88 PHE A C 1
ATOM 678 O O . PHE A 1 88 ? -10.922 1.272 6.5 1 98.81 88 PHE A O 1
ATOM 685 N N . ALA A 1 89 ? -11.133 -0.423 5.125 1 98.12 89 ALA A N 1
ATOM 686 C CA . ALA A 1 89 ? -12.555 -0.648 5.367 1 98.12 89 ALA A CA 1
ATOM 687 C C . ALA A 1 89 ? -12.82 -0.939 6.844 1 98.12 89 ALA A C 1
ATOM 689 O O . ALA A 1 89 ? -13.875 -0.585 7.371 1 98.12 89 ALA A O 1
ATOM 690 N N . ASP A 1 90 ? -11.859 -1.505 7.527 1 97.88 90 ASP A N 1
ATOM 691 C CA . ASP A 1 90 ? -12.07 -1.885 8.922 1 97.88 90 ASP A CA 1
ATOM 692 C C . ASP A 1 90 ? -11.758 -0.724 9.859 1 97.88 90 ASP A C 1
ATOM 694 O O . ASP A 1 90 ? -11.781 -0.882 11.086 1 97.88 90 ASP A O 1
ATOM 698 N N . ALA A 1 91 ? -11.312 0.381 9.328 1 97.44 91 ALA A N 1
ATOM 699 C CA . ALA A 1 91 ? -11.062 1.627 10.047 1 97.44 91 ALA A CA 1
ATOM 700 C C . ALA A 1 91 ? -9.828 1.508 10.93 1 97.44 91 ALA A C 1
ATOM 702 O O . ALA A 1 91 ? -9.562 2.379 11.766 1 97.44 91 ALA A O 1
ATOM 703 N N . ALA A 1 92 ? -9.07 0.458 10.781 1 98.56 92 ALA A N 1
ATOM 704 C CA . ALA A 1 92 ? -7.93 0.222 11.672 1 98.56 92 ALA A CA 1
ATOM 705 C C . ALA A 1 92 ? -6.68 0.926 11.156 1 98.56 92 ALA A C 1
ATOM 707 O O . ALA A 1 92 ? -5.66 0.98 11.852 1 98.56 92 ALA A O 1
ATOM 708 N N . GLY A 1 93 ? -6.742 1.444 9.945 1 98.81 93 GLY A N 1
ATOM 709 C CA . GLY A 1 93 ? -5.582 2.082 9.344 1 98.81 93 GLY A CA 1
ATOM 710 C C . GLY A 1 93 ? -5.871 2.691 7.988 1 98.81 93 GLY A C 1
ATOM 711 O O . GLY A 1 93 ? -7.035 2.846 7.605 1 98.81 93 GLY A O 1
ATOM 712 N N . ALA A 1 94 ? -4.84 3.109 7.305 1 98.94 94 ALA A N 1
ATOM 713 C CA . ALA A 1 94 ? -4.887 3.742 5.988 1 98.94 94 ALA A CA 1
ATOM 714 C C . ALA A 1 94 ? -3.578 3.533 5.234 1 98.94 94 ALA A C 1
ATOM 716 O O . ALA A 1 94 ? -2.584 3.086 5.812 1 98.94 94 ALA A O 1
ATOM 717 N N . ALA A 1 95 ? -3.66 3.812 4.008 1 98.94 95 ALA A N 1
ATOM 718 C CA . ALA A 1 95 ? -2.449 3.834 3.193 1 98.94 95 ALA A CA 1
ATOM 719 C C . ALA A 1 95 ? -2.484 4.984 2.189 1 98.94 95 ALA A C 1
ATOM 721 O O . ALA A 1 95 ? -3.561 5.426 1.782 1 98.94 95 ALA A O 1
ATOM 722 N N . TYR A 1 96 ? -1.32 5.449 1.88 1 98.94 96 TYR A N 1
ATOM 723 C CA . TYR A 1 96 ? -1.117 6.477 0.864 1 98.94 96 TYR A CA 1
ATOM 724 C C . TYR A 1 96 ? 0.083 6.145 -0.014 1 98.94 96 TYR A C 1
ATOM 726 O O . TYR A 1 96 ? 1.132 5.73 0.488 1 98.94 96 TYR A O 1
ATOM 734 N N . VAL A 1 97 ? -0.067 6.328 -1.285 1 98.94 97 VAL A N 1
ATOM 735 C CA . VAL A 1 97 ? 1.042 6.207 -2.227 1 98.94 97 VAL A CA 1
ATOM 736 C C . VAL A 1 97 ? 1.558 7.598 -2.598 1 98.94 97 VAL A C 1
ATOM 738 O O . VAL A 1 97 ? 0.799 8.438 -3.086 1 98.94 97 VAL A O 1
ATOM 741 N N . PHE A 1 98 ? 2.836 7.734 -2.375 1 98.81 98 PHE A N 1
ATOM 742 C CA . PHE A 1 98 ? 3.498 9 -2.668 1 98.81 98 PHE A CA 1
ATOM 743 C C . PHE A 1 98 ? 4.434 8.859 -3.861 1 98.81 98 PHE A C 1
ATOM 745 O O . PHE A 1 98 ? 5.117 7.84 -4.004 1 98.81 98 PHE A O 1
ATOM 752 N N . LYS A 1 99 ? 4.434 9.836 -4.68 1 98.62 99 LYS A N 1
ATOM 753 C CA . LYS A 1 99 ? 5.488 10.07 -5.66 1 98.62 99 LYS A CA 1
ATOM 754 C C . LYS A 1 99 ? 6.238 11.367 -5.367 1 98.62 99 LYS A C 1
ATOM 756 O O . LYS A 1 99 ? 5.742 12.453 -5.664 1 98.62 99 LYS A O 1
ATOM 761 N N . VAL A 1 100 ? 7.391 11.242 -4.719 1 98.62 100 VAL A N 1
ATOM 762 C CA . VAL A 1 100 ? 8.18 12.367 -4.219 1 98.62 100 VAL A CA 1
ATOM 763 C C . VAL A 1 100 ? 9.664 12.031 -4.297 1 98.62 100 VAL A C 1
ATOM 765 O O . VAL A 1 100 ? 10.039 10.867 -4.438 1 98.62 100 VAL A O 1
ATOM 768 N N . PRO A 1 101 ? 10.484 13.055 -4.195 1 97.38 101 PRO A N 1
ATOM 769 C CA . PRO A 1 101 ? 11.914 12.789 -4.367 1 97.38 101 PRO A CA 1
ATOM 770 C C . PRO A 1 101 ? 12.539 12.109 -3.148 1 97.38 101 PRO A C 1
ATOM 772 O O . PRO A 1 101 ? 13.531 11.383 -3.279 1 97.38 101 PRO A O 1
ATOM 775 N N . ARG A 1 102 ? 12 12.43 -1.981 1 97.69 102 ARG A N 1
ATOM 776 C CA . ARG A 1 102 ? 12.68 11.945 -0.781 1 97.69 102 ARG A CA 1
ATOM 777 C C . ARG A 1 102 ? 11.672 11.375 0.215 1 97.69 102 ARG A C 1
ATOM 779 O O . ARG A 1 102 ? 10.539 11.852 0.311 1 97.69 102 ARG A O 1
ATOM 786 N N . ARG A 1 103 ? 12.172 10.375 1.061 1 98.5 103 ARG A N 1
ATOM 787 C CA . ARG A 1 103 ? 11.398 9.828 2.17 1 98.5 103 ARG A CA 1
ATOM 788 C C . ARG A 1 103 ? 10.961 10.93 3.129 1 98.5 103 ARG A C 1
ATOM 790 O O . ARG A 1 103 ? 9.859 10.875 3.686 1 98.5 103 ARG A O 1
ATOM 797 N N . GLU A 1 104 ? 11.82 11.922 3.361 1 98.5 104 GLU A N 1
ATOM 798 C CA . GLU A 1 104 ? 11.555 13.031 4.273 1 98.5 104 GLU A CA 1
ATOM 799 C C . GLU A 1 104 ? 10.281 13.781 3.871 1 98.5 104 GLU A C 1
ATOM 801 O O . GLU A 1 104 ? 9.578 14.32 4.727 1 98.5 104 GLU A O 1
ATOM 806 N N . ASP A 1 105 ? 9.961 13.828 2.584 1 98.5 105 ASP A N 1
ATOM 807 C CA . ASP A 1 105 ? 8.727 14.461 2.123 1 98.5 105 ASP A CA 1
ATOM 808 C C . ASP A 1 105 ? 7.5 13.742 2.684 1 98.5 105 ASP A C 1
ATOM 810 O O . ASP A 1 105 ? 6.508 14.383 3.039 1 98.5 105 ASP A O 1
ATOM 814 N N . VAL A 1 106 ? 7.566 12.461 2.82 1 98.94 106 VAL A N 1
ATOM 815 C CA . VAL A 1 106 ? 6.473 11.68 3.391 1 98.94 106 VAL A CA 1
ATOM 816 C C . VAL A 1 106 ? 6.398 11.914 4.895 1 98.94 106 VAL A C 1
ATOM 818 O O . VAL A 1 106 ? 5.309 12.07 5.457 1 98.94 106 VAL A O 1
ATOM 821 N N . GLU A 1 107 ? 7.562 11.961 5.508 1 98.88 107 GLU A N 1
ATOM 822 C CA . GLU A 1 107 ? 7.617 12.234 6.941 1 98.88 107 GLU A CA 1
ATOM 823 C C . GLU A 1 107 ? 7.02 13.594 7.273 1 98.88 107 GLU A C 1
ATOM 825 O O . GLU A 1 107 ? 6.359 13.758 8.297 1 98.88 107 GLU A O 1
ATOM 830 N N . GLU A 1 108 ? 7.266 14.539 6.41 1 98.75 108 GLU A N 1
ATOM 831 C CA . GLU A 1 108 ? 6.688 15.867 6.598 1 98.75 108 GLU A CA 1
ATOM 832 C C . GLU A 1 108 ? 5.164 15.812 6.535 1 98.75 108 GLU A C 1
ATOM 834 O O . GLU A 1 108 ? 4.484 16.469 7.324 1 98.75 108 GLU A O 1
ATOM 839 N N . PHE A 1 109 ? 4.652 15.047 5.656 1 98.88 109 PHE A N 1
ATOM 840 C CA . PHE A 1 109 ? 3.211 14.836 5.602 1 98.88 109 PHE A CA 1
ATOM 841 C C . PHE A 1 109 ? 2.699 14.258 6.918 1 98.88 109 PHE A C 1
ATOM 843 O O . PHE A 1 109 ? 1.709 14.742 7.469 1 98.88 109 PHE A O 1
ATOM 850 N N . VAL A 1 110 ? 3.363 13.234 7.41 1 98.94 110 VAL A N 1
ATOM 851 C CA . VAL A 1 110 ? 2.938 12.578 8.641 1 98.94 110 VAL A CA 1
ATOM 852 C C . VAL A 1 110 ? 2.922 13.594 9.789 1 98.94 110 VAL A C 1
ATOM 854 O O . VAL A 1 110 ? 1.938 13.695 10.523 1 98.94 110 VAL A O 1
ATOM 857 N N . ARG A 1 111 ? 3.961 14.383 9.906 1 98.81 111 ARG A N 1
ATOM 858 C CA . ARG A 1 111 ? 4.09 15.352 10.992 1 98.81 111 ARG A CA 1
ATOM 859 C C . ARG A 1 111 ? 3.014 16.422 10.906 1 98.81 111 ARG A C 1
ATOM 861 O O . ARG A 1 111 ? 2.566 16.938 11.93 1 98.81 111 ARG A O 1
ATOM 868 N N . ALA A 1 112 ? 2.598 16.703 9.711 1 98.88 112 ALA A N 1
ATOM 869 C CA . ALA A 1 112 ? 1.611 17.75 9.492 1 98.88 112 ALA A CA 1
ATOM 870 C C . ALA A 1 112 ? 0.191 17.219 9.625 1 98.88 112 ALA A C 1
ATOM 872 O O . ALA A 1 112 ? -0.771 17.984 9.688 1 98.88 112 ALA A O 1
ATOM 873 N N . ASP A 1 113 ? 0.009 15.906 9.672 1 98.94 113 ASP A N 1
ATOM 874 C CA . ASP A 1 113 ? -1.314 15.297 9.688 1 98.94 113 ASP A CA 1
ATOM 875 C C . ASP A 1 113 ? -1.96 15.422 11.07 1 98.94 113 ASP A C 1
ATOM 877 O O . ASP A 1 113 ? -1.438 14.906 12.055 1 98.94 113 ASP A O 1
ATOM 881 N N . PRO A 1 114 ? -3.127 16.047 11.156 1 98.94 114 PRO A N 1
ATOM 882 C CA . PRO A 1 114 ? -3.822 16.172 12.438 1 98.94 114 PRO A CA 1
ATOM 883 C C . PRO A 1 114 ? -4.02 14.828 13.141 1 98.94 114 PRO A C 1
ATOM 885 O O . PRO A 1 114 ? -4.02 14.766 14.375 1 98.94 114 PRO A O 1
ATOM 888 N N . TYR A 1 115 ? -4.18 13.711 12.422 1 98.94 115 TYR A N 1
ATOM 889 C CA . TYR A 1 115 ? -4.32 12.39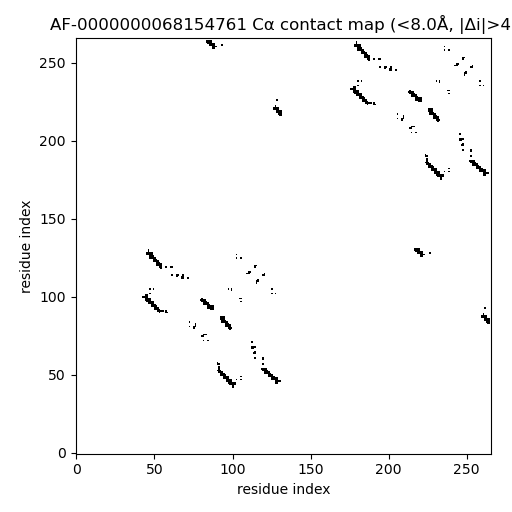8 13.031 1 98.94 115 TYR A CA 1
ATOM 890 C C . TYR A 1 115 ? -3.078 12.031 13.836 1 98.94 115 TYR A C 1
ATOM 892 O O . TYR A 1 115 ? -3.182 11.477 14.93 1 98.94 115 TYR A O 1
ATOM 900 N N . PHE A 1 116 ? -1.95 12.352 13.234 1 98.94 116 PHE A N 1
ATOM 901 C CA . PHE A 1 116 ? -0.703 12.055 13.922 1 98.94 116 PHE A CA 1
ATOM 902 C C . PHE A 1 116 ? -0.472 13.031 15.07 1 98.94 116 PHE A C 1
ATOM 904 O O . PHE A 1 116 ? -0.172 12.617 16.188 1 98.94 116 PHE A O 1
ATOM 911 N N . GLU A 1 117 ? -0.662 14.266 14.812 1 98.81 117 GLU A N 1
ATOM 912 C CA . GLU A 1 117 ? -0.442 15.328 15.797 1 98.81 117 GLU A CA 1
ATOM 913 C C . GLU A 1 117 ? -1.252 15.078 17.062 1 98.81 117 GLU A C 1
ATOM 915 O O . GLU A 1 117 ? -0.791 15.367 18.172 1 98.81 117 GLU A O 1
ATOM 920 N N . HIS A 1 118 ? -2.35 14.508 16.906 1 98.75 118 HIS A N 1
ATOM 921 C CA . HIS A 1 118 ? -3.246 14.398 18.047 1 98.75 118 HIS A CA 1
ATOM 922 C C . HIS A 1 118 ? -3.338 12.961 18.531 1 98.75 118 HIS A C 1
ATOM 924 O O . HIS A 1 118 ? -4.285 12.594 19.234 1 98.75 118 HIS A O 1
ATOM 930 N N . GLY A 1 119 ? -2.463 12.109 18.078 1 98.75 119 GLY A N 1
ATOM 931 C CA . GLY A 1 119 ? -2.258 10.805 18.688 1 98.75 119 GLY A CA 1
ATOM 932 C C . GLY A 1 119 ? -3.199 9.742 18.156 1 98.75 119 GLY A C 1
ATOM 933 O O . GLY A 1 119 ? -3.441 8.734 18.812 1 98.75 119 GLY A O 1
ATOM 934 N N . LEU A 1 120 ? -3.811 9.93 16.969 1 98.94 120 LEU A N 1
ATOM 935 C CA . LEU A 1 120 ? -4.738 8.953 16.406 1 98.94 120 LEU A CA 1
ATOM 936 C C . LEU A 1 120 ? -3.986 7.887 15.625 1 98.94 120 LEU A C 1
ATOM 938 O O . LEU A 1 120 ? -4.543 6.828 15.312 1 98.94 120 LEU A O 1
ATOM 942 N N . VAL A 1 121 ? -2.777 8.172 15.172 1 98.94 121 VAL A N 1
ATOM 943 C CA . VAL A 1 121 ? -1.911 7.203 14.508 1 98.94 121 VAL A CA 1
ATOM 944 C C . VAL A 1 121 ? -1.024 6.512 15.539 1 98.94 121 VAL A C 1
ATOM 946 O O . VAL A 1 121 ? -0.074 7.105 16.047 1 98.94 121 VAL A O 1
ATOM 949 N N . SER A 1 122 ? -1.366 5.273 15.82 1 98.88 122 SER A N 1
ATOM 950 C CA . SER A 1 122 ? -0.615 4.539 16.828 1 98.88 122 SER A CA 1
ATOM 951 C C . SER A 1 122 ? 0.756 4.121 16.312 1 98.88 122 SER A C 1
ATOM 953 O O . SER A 1 122 ? 1.706 3.988 17.094 1 98.88 122 SER A O 1
ATOM 955 N N . HIS A 1 123 ? 0.894 3.863 15.047 1 98.81 123 HIS A N 1
ATOM 956 C CA . HIS A 1 123 ? 2.121 3.502 14.352 1 98.81 123 HIS A CA 1
ATOM 957 C C . HIS A 1 123 ? 2.033 3.85 12.867 1 98.81 123 HIS A C 1
ATOM 959 O O . HIS A 1 123 ? 0.941 3.875 12.297 1 98.81 123 HIS A O 1
ATOM 965 N N . TYR A 1 124 ? 3.223 4.164 12.352 1 98.94 124 TYR A N 1
ATOM 966 C CA . TYR A 1 124 ? 3.266 4.273 10.898 1 98.94 124 TYR A CA 1
ATOM 967 C C . TYR A 1 124 ? 4.574 3.721 10.344 1 98.94 124 TYR A C 1
ATOM 969 O O . TYR A 1 124 ? 5.562 3.611 11.07 1 98.94 124 TYR A O 1
ATOM 977 N N . SER A 1 125 ? 4.535 3.289 9.094 1 98.88 125 SER A N 1
ATOM 978 C CA . SER A 1 125 ? 5.723 2.875 8.352 1 98.88 125 SER A CA 1
ATOM 979 C C . SER A 1 125 ? 5.754 3.49 6.957 1 98.88 125 SER A C 1
ATOM 981 O O . SER A 1 125 ? 4.703 3.756 6.371 1 98.88 125 SER A O 1
ATOM 983 N N . ILE A 1 126 ? 6.922 3.775 6.527 1 98.94 126 ILE A N 1
ATOM 984 C CA . ILE A 1 126 ? 7.168 4.277 5.18 1 98.94 126 ILE A CA 1
ATOM 985 C C . ILE A 1 126 ? 8.055 3.295 4.414 1 98.94 126 ILE A C 1
ATOM 987 O O . ILE A 1 126 ? 9.164 2.986 4.844 1 98.94 126 ILE A O 1
ATOM 991 N N . LYS A 1 127 ? 7.523 2.822 3.283 1 98.94 127 LYS A N 1
ATOM 992 C CA . LYS A 1 127 ? 8.242 1.863 2.453 1 98.94 127 LYS A CA 1
ATOM 993 C C . LYS A 1 127 ? 8.602 2.467 1.098 1 98.94 127 LYS A C 1
ATOM 995 O O . LYS A 1 127 ? 7.719 2.891 0.35 1 98.94 127 LYS A O 1
ATOM 1000 N N . GLU A 1 128 ? 9.898 2.492 0.875 1 98.88 128 GLU A N 1
ATOM 1001 C CA . GLU A 1 128 ? 10.25 2.775 -0.512 1 98.88 128 GLU A CA 1
ATOM 1002 C C . GLU A 1 128 ? 9.898 1.604 -1.424 1 98.88 128 GLU A C 1
ATOM 1004 O O . GLU A 1 128 ? 10.242 0.457 -1.13 1 98.88 128 GLU A O 1
ATOM 1009 N N . TRP A 1 129 ? 9.211 1.993 -2.473 1 98.81 129 TRP A N 1
ATOM 1010 C CA . TRP A 1 129 ? 8.523 0.98 -3.262 1 98.81 129 TRP A CA 1
ATOM 1011 C C . TRP A 1 129 ? 9.055 0.951 -4.691 1 98.81 129 TRP A C 1
ATOM 1013 O O . TRP A 1 129 ? 8.977 1.951 -5.41 1 98.81 129 TRP A O 1
ATOM 1023 N N . HIS A 1 130 ? 9.633 -0.148 -5.094 1 98.25 130 HIS A N 1
ATOM 1024 C CA . HIS A 1 130 ? 10.109 -0.349 -6.457 1 98.25 130 HIS A CA 1
ATOM 1025 C C . HIS A 1 130 ? 9.055 -1.033 -7.316 1 98.25 130 HIS A C 1
ATOM 1027 O O . HIS A 1 130 ? 8.914 -2.258 -7.285 1 98.25 130 HIS A O 1
ATOM 1033 N N . LEU A 1 131 ? 8.398 -0.219 -8.078 1 97.44 131 LEU A N 1
ATOM 1034 C CA . LEU A 1 131 ? 7.285 -0.71 -8.883 1 97.44 131 LEU A CA 1
ATOM 1035 C C . LEU A 1 131 ? 7.789 -1.46 -10.109 1 97.44 131 LEU A C 1
ATOM 1037 O O . LEU A 1 131 ? 8.758 -1.036 -10.75 1 97.44 131 LEU A O 1
ATOM 1041 N N . THR A 1 132 ? 7.148 -2.512 -10.305 1 92 132 THR A N 1
ATOM 1042 C CA . THR A 1 132 ? 7.457 -3.285 -11.508 1 92 132 THR A CA 1
ATOM 1043 C C . THR A 1 132 ? 6.504 -2.924 -12.641 1 92 132 THR A C 1
ATOM 1045 O O . THR A 1 132 ? 5.289 -2.848 -12.438 1 92 132 THR A O 1
ATOM 1048 N N . SER A 1 133 ? 7.004 -2.559 -13.828 1 81.38 133 SER A N 1
ATOM 1049 C CA . SER A 1 133 ? 6.211 -2.102 -14.969 1 81.38 133 SER A CA 1
ATOM 1050 C C . SER A 1 133 ? 5.824 -3.264 -15.875 1 81.38 133 SER A C 1
ATOM 1052 O O . SER A 1 133 ? 6.547 -4.262 -15.953 1 81.38 133 SER A O 1
ATOM 1054 N N . MET B 1 1 ? -31.219 -96.312 -62.031 1 31.83 1 MET B N 1
ATOM 1055 C CA . MET B 1 1 ? -31.625 -95.688 -60.781 1 31.83 1 MET B CA 1
ATOM 1056 C C . MET B 1 1 ? -31.703 -94.188 -60.906 1 31.83 1 MET B C 1
ATOM 1058 O O . MET B 1 1 ? -30.672 -93.5 -61 1 31.83 1 MET B O 1
ATOM 1062 N N . TYR B 1 2 ? -32.75 -93.625 -61.625 1 35.56 2 TYR B N 1
ATOM 1063 C CA . TYR B 1 2 ? -33.094 -92.375 -62.375 1 35.56 2 TYR B CA 1
ATOM 1064 C C . TYR B 1 2 ? -33.281 -91.188 -61.469 1 35.56 2 TYR B C 1
ATOM 1066 O O . TYR B 1 2 ? -34.062 -91.25 -60.5 1 35.56 2 TYR B O 1
ATOM 1074 N N . LEU B 1 3 ? -32.188 -90.375 -61.125 1 40.34 3 LEU B N 1
ATOM 1075 C CA . LEU B 1 3 ? -32 -89.312 -60.156 1 40.34 3 LEU B CA 1
ATOM 1076 C C . LEU B 1 3 ? -32.969 -88.125 -60.469 1 40.34 3 LEU B C 1
ATOM 1078 O O . LEU B 1 3 ? -32.969 -87.625 -61.562 1 40.34 3 LEU B O 1
ATOM 1082 N N . PRO B 1 4 ? -34.094 -88 -59.719 1 38.53 4 PRO B N 1
ATOM 1083 C CA . PRO B 1 4 ? -35.25 -87.125 -59.969 1 38.53 4 PRO B CA 1
ATOM 1084 C C . PRO B 1 4 ? -34.875 -85.625 -59.938 1 38.53 4 PRO B C 1
ATOM 1086 O O . PRO B 1 4 ? -33.906 -85.25 -59.219 1 38.53 4 PRO B O 1
ATOM 1089 N N . ARG B 1 5 ? -35 -84.875 -61 1 37.41 5 ARG B N 1
ATOM 1090 C CA . ARG B 1 5 ? -34.719 -83.5 -61.406 1 37.41 5 ARG B CA 1
ATOM 1091 C C . ARG B 1 5 ? -35.531 -82.5 -60.594 1 37.41 5 ARG B C 1
ATOM 1093 O O . ARG B 1 5 ? -36.75 -82.5 -60.625 1 37.41 5 ARG B O 1
ATOM 1100 N N . ARG B 1 6 ? -35.094 -82.312 -59.25 1 34.22 6 ARG B N 1
ATOM 1101 C CA . ARG B 1 6 ? -35.812 -81.5 -58.281 1 34.22 6 ARG B CA 1
ATOM 1102 C C . ARG B 1 6 ? -36.031 -80.062 -58.812 1 34.22 6 ARG B C 1
ATOM 1104 O O . ARG B 1 6 ? -35.125 -79.5 -59.375 1 34.22 6 ARG B O 1
ATOM 1111 N N . LEU B 1 7 ? -37.25 -79.688 -59.156 1 34.84 7 LEU B N 1
ATOM 1112 C CA . LEU B 1 7 ? -37.906 -78.562 -59.75 1 34.84 7 LEU B CA 1
ATOM 1113 C C . LEU B 1 7 ? -37.656 -77.312 -58.875 1 34.84 7 LEU B C 1
ATOM 1115 O O . LEU B 1 7 ? -37.812 -77.375 -57.656 1 34.84 7 LEU B O 1
ATOM 1119 N N . LEU B 1 8 ? -36.812 -76.375 -59.25 1 37.69 8 LEU B N 1
ATOM 1120 C CA . LEU B 1 8 ? -36.281 -75.125 -58.688 1 37.69 8 LEU B CA 1
ATOM 1121 C C . LEU B 1 8 ? -37.375 -74.062 -58.469 1 37.69 8 LEU B C 1
ATOM 1123 O O . LEU B 1 8 ? -38.156 -73.812 -59.406 1 37.69 8 LEU B O 1
ATOM 1127 N N . PRO B 1 9 ? -37.969 -74 -57.281 1 37.03 9 PRO B N 1
ATOM 1128 C CA . PRO B 1 9 ? -39.094 -73.125 -57.031 1 37.03 9 PRO B CA 1
ATOM 1129 C C . PRO B 1 9 ? -38.812 -71.625 -57.312 1 37.03 9 PRO B C 1
ATOM 1131 O O . PRO B 1 9 ? -37.656 -71.188 -57.156 1 37.03 9 PRO B O 1
ATOM 1134 N N . SER B 1 10 ? -39.312 -71 -58.406 1 32.97 10 SER B N 1
ATOM 1135 C CA . SER B 1 10 ? -39.156 -69.625 -58.875 1 32.97 10 SER B CA 1
ATOM 1136 C C . SER B 1 10 ? -39.719 -68.625 -57.906 1 32.97 10 SER B C 1
ATOM 1138 O O . SER B 1 10 ? -40.906 -68.688 -57.562 1 32.97 10 SER B O 1
ATOM 1140 N N . PHE B 1 11 ? -39.031 -68.312 -56.75 1 33.19 11 PHE B N 1
ATOM 1141 C CA . PHE B 1 11 ? -39.5 -67.438 -55.688 1 33.19 11 PHE B CA 1
ATOM 1142 C C . PHE B 1 11 ? -39.719 -66 -56.219 1 33.19 11 PHE B C 1
ATOM 1144 O O . PHE B 1 11 ? -38.812 -65.438 -56.844 1 33.19 11 PHE B O 1
ATOM 1151 N N . SER B 1 12 ? -40.906 -65.688 -56.812 1 31.62 12 SER B N 1
ATOM 1152 C CA . SER B 1 12 ? -41.312 -64.375 -57.312 1 31.62 12 SER B CA 1
ATOM 1153 C C . SER B 1 12 ? -41.25 -63.344 -56.219 1 31.62 12 SER B C 1
ATOM 1155 O O . SER B 1 12 ? -41.844 -63.531 -55.156 1 31.62 12 SER B O 1
ATOM 1157 N N . SER B 1 13 ? -40.156 -62.625 -56.031 1 31.2 13 SER B N 1
ATOM 1158 C CA . SER B 1 13 ? -39.75 -61.594 -55.094 1 31.2 13 SER B CA 1
ATOM 1159 C C . SER B 1 13 ? -40.656 -60.375 -55.156 1 31.2 13 SER B C 1
ATOM 1161 O O . SER B 1 13 ? -40.719 -59.688 -56.188 1 31.2 13 SER B O 1
ATOM 1163 N N . VAL B 1 14 ? -42 -60.406 -54.781 1 35.03 14 VAL B N 1
ATOM 1164 C CA . VAL B 1 14 ? -42.906 -59.281 -54.812 1 35.03 14 VAL B CA 1
ATOM 1165 C C . VAL B 1 14 ? -42.344 -58.125 -53.969 1 35.03 14 VAL B C 1
ATOM 1167 O O . VAL B 1 14 ? -42.219 -58.281 -52.75 1 35.03 14 VAL B O 1
ATOM 1170 N N . CYS B 1 15 ? -41.344 -57.312 -54.344 1 31.8 15 CYS B N 1
ATOM 1171 C CA . CYS B 1 15 ? -40.688 -56.188 -53.688 1 31.8 15 CYS B CA 1
ATOM 1172 C C . CYS B 1 15 ? -41.688 -55.094 -53.375 1 31.8 15 CYS B C 1
ATOM 1174 O O . CYS B 1 15 ? -42.25 -54.469 -54.25 1 31.8 15 CYS B O 1
ATOM 1176 N N . GLY B 1 16 ? -42.75 -55.344 -52.469 1 29.23 16 GLY B N 1
ATOM 1177 C CA . GLY B 1 16 ? -43.688 -54.312 -52.125 1 29.23 16 GLY B CA 1
ATOM 1178 C C . GLY B 1 16 ? -43.031 -53.031 -51.656 1 29.23 16 GLY B C 1
ATOM 1179 O O . GLY B 1 16 ? -42.094 -53.062 -50.875 1 29.23 16 GLY B O 1
ATOM 1180 N N . ARG B 1 17 ? -42.969 -51.969 -52.469 1 34.59 17 ARG B N 1
ATOM 1181 C CA . ARG B 1 17 ? -42.406 -50.625 -52.344 1 34.59 17 ARG B CA 1
ATOM 1182 C C . ARG B 1 17 ? -43.062 -49.844 -51.188 1 34.59 17 ARG B C 1
ATOM 1184 O O . ARG B 1 17 ? -44.25 -49.531 -51.281 1 34.59 17 ARG B O 1
ATOM 1191 N N . ARG B 1 18 ? -42.844 -50.281 -49.906 1 32.72 18 ARG B N 1
ATOM 1192 C CA . ARG B 1 18 ? -43.438 -49.531 -48.781 1 32.72 18 ARG B CA 1
ATOM 1193 C C . ARG B 1 18 ? -43.062 -48.062 -48.844 1 32.72 18 ARG B C 1
ATOM 1195 O O . ARG B 1 18 ? -41.875 -47.719 -49 1 32.72 18 ARG B O 1
ATOM 1202 N N . HIS B 1 19 ? -43.906 -47.156 -49.312 1 38.12 19 HIS B N 1
ATOM 1203 C CA . HIS B 1 19 ? -43.844 -45.688 -49.344 1 38.12 19 HIS B CA 1
ATOM 1204 C C . HIS B 1 19 ? -43.5 -45.094 -48 1 38.12 19 HIS B C 1
ATOM 1206 O O . HIS B 1 19 ? -44.188 -45.375 -47 1 38.12 19 HIS B O 1
ATOM 1212 N N . LEU B 1 20 ? -42.25 -45.031 -47.625 1 37.53 20 LEU B N 1
ATOM 1213 C CA . LEU B 1 20 ? -41.812 -44.5 -46.344 1 37.53 20 LEU B CA 1
ATOM 1214 C C . LEU B 1 20 ? -42.344 -43.094 -46.125 1 37.53 20 LEU B C 1
ATOM 1216 O O . LEU B 1 20 ? -42.438 -42.312 -47.062 1 37.53 20 LEU B O 1
ATOM 1220 N N . PRO B 1 21 ? -43.125 -42.938 -45.031 1 39.38 21 PRO B N 1
ATOM 1221 C CA . PRO B 1 21 ? -43.719 -41.625 -44.719 1 39.38 21 PRO B CA 1
ATOM 1222 C C . PRO B 1 21 ? -42.688 -40.5 -44.656 1 39.38 21 PRO B C 1
ATOM 1224 O O . PRO B 1 21 ? -41.5 -40.75 -44.562 1 39.38 21 PRO B O 1
ATOM 1227 N N . GLY B 1 22 ? -43.062 -39.25 -45.219 1 33.38 22 GLY B N 1
ATOM 1228 C CA . GLY B 1 22 ? -42.344 -38 -45.344 1 33.38 22 GLY B CA 1
ATOM 1229 C C . GLY B 1 22 ? -41.719 -37.531 -44.031 1 33.38 22 GLY B C 1
ATOM 1230 O O . GLY B 1 22 ? -42.312 -37.688 -42.969 1 33.38 22 GLY B O 1
ATOM 1231 N N . ALA B 1 23 ? -40.406 -37.5 -43.906 1 38.72 23 ALA B N 1
ATOM 1232 C CA . ALA B 1 23 ? -39.531 -37.031 -42.812 1 38.72 23 ALA B CA 1
ATOM 1233 C C . ALA B 1 23 ? -39.969 -35.625 -42.344 1 38.72 23 ALA B C 1
ATOM 1235 O O . ALA B 1 23 ? -40.094 -34.688 -43.156 1 38.72 23 ALA B O 1
ATOM 1236 N N . ALA B 1 24 ? -40.969 -35.562 -41.406 1 36.78 24 ALA B N 1
ATOM 1237 C CA . ALA B 1 24 ? -41.219 -34.281 -40.781 1 36.78 24 ALA B CA 1
ATOM 1238 C C . ALA B 1 24 ? -39.906 -33.594 -40.406 1 36.78 24 ALA B C 1
ATOM 1240 O O . ALA B 1 24 ? -39.062 -34.188 -39.75 1 36.78 24 ALA B O 1
ATOM 1241 N N . ALA B 1 25 ? -39.375 -32.719 -41.281 1 39.12 25 ALA B N 1
ATOM 1242 C CA . ALA B 1 25 ? -38.219 -31.875 -41.031 1 39.12 25 ALA B CA 1
ATOM 1243 C C . ALA B 1 25 ? -38.344 -31.188 -39.656 1 39.12 25 ALA B C 1
ATOM 1245 O O . ALA B 1 25 ? -39.25 -30.375 -39.469 1 39.12 25 ALA B O 1
ATOM 1246 N N . LEU B 1 26 ? -38.062 -31.969 -38.594 1 40.16 26 LEU B N 1
ATOM 1247 C CA . LEU B 1 26 ? -38 -31.25 -37.312 1 40.16 26 LEU B CA 1
ATOM 1248 C C . LEU B 1 26 ? -37.094 -30.016 -37.438 1 40.16 26 LEU B C 1
ATOM 1250 O O . LEU B 1 26 ? -35.906 -30.141 -37.688 1 40.16 26 LEU B O 1
ATOM 1254 N N . VAL B 1 27 ? -37.594 -28.891 -37.969 1 41.03 27 VAL B N 1
ATOM 1255 C CA . VAL B 1 27 ? -36.906 -27.609 -37.875 1 41.03 27 VAL B CA 1
ATOM 1256 C C . VAL B 1 27 ? -36.406 -27.406 -36.438 1 41.03 27 VAL B C 1
ATOM 1258 O O . VAL B 1 27 ? -37.188 -27.234 -35.531 1 41.03 27 VAL B O 1
ATOM 1261 N N . VAL B 1 28 ? -35.438 -28.25 -36 1 40.06 28 VAL B N 1
ATOM 1262 C CA . VAL B 1 28 ? -34.812 -27.875 -34.75 1 40.06 28 VAL B CA 1
ATOM 1263 C C . VAL B 1 28 ? -34.531 -26.375 -34.719 1 40.06 28 VAL B C 1
ATOM 1265 O O . VAL B 1 28 ? -33.875 -25.859 -35.625 1 40.06 28 VAL B O 1
ATOM 1268 N N . GLY B 1 29 ? -35.531 -25.562 -34.438 1 36.34 29 GLY B N 1
ATOM 1269 C CA . GLY B 1 29 ? -35.219 -24.172 -34.156 1 36.34 29 GLY B CA 1
ATOM 1270 C C . GLY B 1 29 ? -33.875 -23.984 -33.469 1 36.34 29 GLY B C 1
ATOM 1271 O O . GLY B 1 29 ? -33.562 -24.688 -32.531 1 36.34 29 GLY B O 1
ATOM 1272 N N . ALA B 1 30 ? -32.781 -23.812 -34.281 1 41.25 30 ALA B N 1
ATOM 1273 C CA . ALA B 1 30 ? -31.531 -23.375 -33.688 1 41.25 30 ALA B CA 1
ATOM 1274 C C . ALA B 1 30 ? -31.766 -22.438 -32.5 1 41.25 30 ALA B C 1
ATOM 1276 O O . ALA B 1 30 ? -32.25 -21.328 -32.688 1 41.25 30 ALA B O 1
ATOM 1277 N N . GLY B 1 31 ? -32.281 -22.969 -31.391 1 41.19 31 GLY B N 1
ATOM 1278 C CA . GLY B 1 31 ? -32.188 -22.062 -30.266 1 41.19 31 GLY B CA 1
ATOM 1279 C C . GLY B 1 31 ? -30.922 -21.219 -30.281 1 41.19 31 GLY B C 1
ATOM 1280 O O . GLY B 1 31 ? -29.828 -21.734 -30.484 1 41.19 31 GLY B O 1
ATOM 1281 N N . ARG B 1 32 ? -30.953 -20.047 -30.828 1 41.69 32 ARG B N 1
ATOM 1282 C CA . ARG B 1 32 ? -29.844 -19.109 -30.672 1 41.69 32 ARG B CA 1
ATOM 1283 C C . ARG B 1 32 ? -29.219 -19.25 -29.297 1 41.69 32 ARG B C 1
ATOM 1285 O O . ARG B 1 32 ? -29.875 -19.047 -28.281 1 41.69 32 ARG B O 1
ATOM 1292 N N . LEU B 1 33 ? -28.359 -20.266 -29.141 1 45.03 33 LEU B N 1
ATOM 1293 C CA . LEU B 1 33 ? -27.562 -20.094 -27.938 1 45.03 33 LEU B CA 1
ATOM 1294 C C . LEU B 1 33 ? -27.312 -18.625 -27.656 1 45.03 33 LEU B C 1
ATOM 1296 O O . LEU B 1 33 ? -26.797 -17.891 -28.516 1 45.03 33 LEU B O 1
ATOM 1300 N N . GLN B 1 34 ? -28.297 -18 -27.062 1 43.62 34 GLN B N 1
ATOM 1301 C CA . GLN B 1 34 ? -27.938 -16.672 -26.594 1 43.62 34 GLN B CA 1
ATOM 1302 C C . GLN B 1 34 ? -26.469 -16.609 -26.172 1 43.62 34 GLN B C 1
ATOM 1304 O O . GLN B 1 34 ? -25.969 -17.531 -25.531 1 43.62 34 GLN B O 1
ATOM 1309 N N . PRO B 1 35 ? -25.641 -16.062 -26.984 1 45.66 35 PRO B N 1
ATOM 1310 C CA . PRO B 1 35 ? -24.297 -15.945 -26.422 1 45.66 35 PRO B CA 1
ATOM 1311 C C . PRO B 1 35 ? -24.312 -15.789 -24.891 1 45.66 35 PRO B C 1
ATOM 1313 O O . PRO B 1 35 ? -25.297 -15.305 -24.328 1 45.66 35 PRO B O 1
ATOM 1316 N N . PRO B 1 36 ? -23.609 -16.703 -24.156 1 43.03 36 PRO B N 1
ATOM 1317 C CA . PRO B 1 36 ? -23.625 -16.359 -22.734 1 43.03 36 PRO B CA 1
ATOM 1318 C C . PRO B 1 36 ? -23.75 -14.859 -22.469 1 43.03 36 PRO B C 1
ATOM 1320 O O . PRO B 1 36 ? -23.234 -14.055 -23.266 1 43.03 36 PRO B O 1
ATOM 1323 N N . TH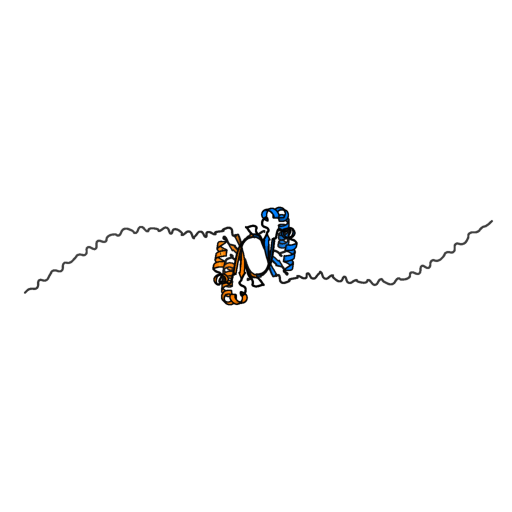R B 1 37 ? -24.844 -14.391 -22.141 1 42.5 37 THR B N 1
ATOM 1324 C CA . THR B 1 37 ? -24.828 -13.047 -21.578 1 42.5 37 THR B CA 1
ATOM 1325 C C . THR B 1 37 ? -23.484 -12.734 -20.938 1 42.5 37 THR B C 1
ATOM 1327 O O . THR B 1 37 ? -23.016 -13.461 -20.062 1 42.5 37 THR B O 1
ATOM 1330 N N . GLN B 1 38 ? -22.562 -12.375 -21.688 1 39.84 38 GLN B N 1
ATOM 1331 C CA . GLN B 1 38 ? -21.422 -11.828 -20.969 1 39.84 38 GLN B CA 1
ATOM 1332 C C . GLN B 1 38 ? -21.844 -11.203 -19.641 1 39.84 38 GLN B C 1
ATOM 1334 O O . GLN B 1 38 ? -22.672 -10.289 -19.625 1 39.84 38 GLN B O 1
ATOM 1339 N N . TYR B 1 39 ? -22.375 -11.945 -18.688 1 38.28 39 TYR B N 1
ATOM 1340 C CA . TYR B 1 39 ? -22.438 -11.258 -17.391 1 38.28 39 TYR B CA 1
ATOM 1341 C C . TYR B 1 39 ? -21.344 -10.195 -17.281 1 38.28 39 TYR B C 1
ATOM 1343 O O . TYR B 1 39 ? -20.156 -10.516 -17.281 1 38.28 39 TYR B O 1
ATOM 1351 N N . SER B 1 40 ? -21.312 -9.289 -18.172 1 42.38 40 SER B N 1
ATOM 1352 C CA . SER B 1 40 ? -20.516 -8.141 -17.766 1 42.38 40 SER B CA 1
ATOM 1353 C C . SER B 1 40 ? -20.531 -7.973 -16.25 1 42.38 40 SER B C 1
ATOM 1355 O O . SER B 1 40 ? -21.531 -7.543 -15.672 1 42.38 40 SER B O 1
ATOM 1357 N N . SER B 1 41 ? -20.422 -8.961 -15.367 1 44.53 41 SER B N 1
ATOM 1358 C CA . SER B 1 41 ? -20.359 -8.672 -13.93 1 44.53 41 SER B CA 1
ATOM 1359 C C . SER B 1 41 ? -19.75 -7.301 -13.664 1 44.53 41 SER B C 1
ATOM 1361 O O . SER B 1 41 ? -18.531 -7.148 -13.695 1 44.53 41 SER B O 1
ATOM 1363 N N . SER B 1 42 ? -20.156 -6.316 -14.336 1 48.34 42 SER B N 1
ATOM 1364 C CA . SER B 1 42 ? -19.812 -4.973 -13.883 1 48.34 42 SER B CA 1
ATOM 1365 C C . SER B 1 42 ? -19.719 -4.906 -12.359 1 48.34 42 SER B C 1
ATOM 1367 O O . SER B 1 42 ? -20.531 -4.246 -11.711 1 48.34 42 SER B O 1
ATOM 1369 N N . ALA B 1 43 ? -19.609 -6.121 -11.75 1 56.22 43 ALA B N 1
ATOM 1370 C CA . ALA B 1 43 ? -19.578 -6.09 -10.289 1 56.22 43 ALA B CA 1
ATOM 1371 C C . ALA B 1 43 ? -18.703 -4.945 -9.789 1 56.22 43 ALA B C 1
ATOM 1373 O O . ALA B 1 43 ? -17.734 -4.559 -10.445 1 56.22 43 ALA B O 1
ATOM 1374 N N . ASN B 1 44 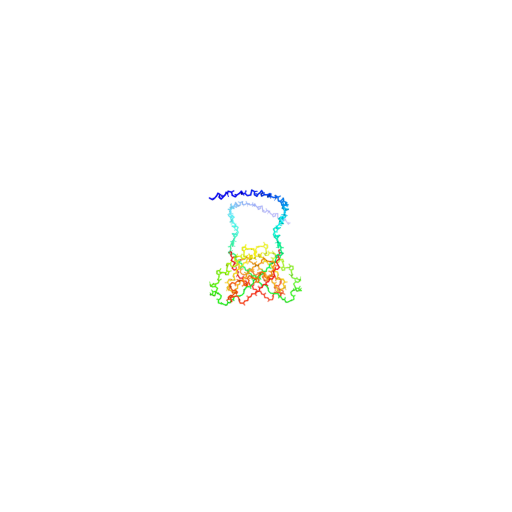? -19.266 -4.137 -9.039 1 74.94 44 ASN B N 1
ATOM 1375 C CA . ASN B 1 44 ? -18.578 -3.025 -8.391 1 74.94 44 ASN B CA 1
ATOM 1376 C C . ASN B 1 44 ? -17.203 -3.441 -7.879 1 74.94 44 ASN B C 1
ATOM 1378 O O . ASN B 1 44 ? -17.078 -4.406 -7.125 1 74.94 44 ASN B O 1
ATOM 1382 N N . GLU B 1 45 ? -16.25 -3.07 -8.625 1 92.12 45 GLU B N 1
ATOM 1383 C CA . GLU B 1 45 ? -14.875 -3.396 -8.234 1 92.12 45 GLU B CA 1
ATOM 1384 C C . GLU B 1 45 ? -14.484 -2.674 -6.949 1 92.12 45 GLU B C 1
ATOM 1386 O O . GLU B 1 45 ? -14.969 -1.571 -6.68 1 92.12 45 GLU B O 1
ATOM 1391 N N . SER B 1 46 ? -13.836 -3.445 -6.203 1 97.75 46 SER B N 1
ATOM 1392 C CA . SER B 1 46 ? -13.211 -2.908 -4.996 1 97.75 46 SER B CA 1
ATOM 1393 C C . SER B 1 46 ? -11.695 -2.846 -5.141 1 97.75 46 SER B C 1
ATOM 1395 O O . SER B 1 46 ? -11.117 -3.535 -5.984 1 97.75 46 SER B O 1
ATOM 1397 N N . THR B 1 47 ? -11.141 -1.954 -4.398 1 98.69 47 THR B N 1
ATOM 1398 C CA . THR B 1 47 ? -9.68 -1.874 -4.352 1 98.69 47 THR B CA 1
ATOM 1399 C C . THR B 1 47 ? -9.141 -2.578 -3.109 1 98.69 47 THR B C 1
ATOM 1401 O O . THR B 1 47 ? -9.672 -2.402 -2.01 1 98.69 47 THR B O 1
ATOM 1404 N N . PHE B 1 48 ? -8.156 -3.412 -3.293 1 98.94 48 PHE B N 1
ATOM 1405 C CA . PHE B 1 48 ? -7.488 -4.102 -2.195 1 98.94 48 PHE B CA 1
ATOM 1406 C C . PHE B 1 48 ? -5.988 -3.838 -2.225 1 98.94 48 PHE B C 1
ATOM 1408 O O . PHE B 1 48 ? -5.391 -3.75 -3.299 1 98.94 48 PHE B O 1
ATOM 1415 N N . LEU B 1 49 ? -5.43 -3.715 -1.079 1 98.94 49 LEU B N 1
ATOM 1416 C CA . LEU B 1 49 ? -3.982 -3.689 -0.896 1 98.94 49 LEU B CA 1
ATOM 1417 C C . LEU B 1 49 ? -3.484 -5.012 -0.324 1 98.94 49 LEU B C 1
ATOM 1419 O O . LEU B 1 49 ? -3.891 -5.414 0.77 1 98.94 49 LEU B O 1
ATOM 1423 N N . LEU B 1 50 ? -2.686 -5.703 -1.089 1 99 50 LEU B N 1
ATOM 1424 C CA . LEU B 1 50 ? -1.976 -6.887 -0.614 1 99 50 LEU B CA 1
ATOM 1425 C C . LEU B 1 50 ? -0.582 -6.52 -0.116 1 99 50 LEU B C 1
ATOM 1427 O O . LEU B 1 50 ? 0.18 -5.855 -0.822 1 99 50 LEU B O 1
ATOM 1431 N N . LEU B 1 51 ? -0.311 -6.945 1.088 1 99 51 LEU B N 1
ATOM 1432 C CA . LEU B 1 51 ? 1.011 -6.754 1.676 1 99 51 LEU B CA 1
ATOM 1433 C C . LEU B 1 51 ? 1.679 -8.094 1.958 1 99 51 LEU B C 1
ATOM 1435 O O . LEU B 1 51 ? 1.082 -8.969 2.592 1 99 51 LEU B O 1
ATOM 1439 N N . TYR B 1 52 ? 2.91 -8.211 1.46 1 98.94 52 TYR B N 1
ATOM 1440 C CA . TYR B 1 52 ? 3.744 -9.375 1.741 1 98.94 52 TYR B CA 1
ATOM 1441 C C . TYR B 1 52 ? 4.844 -9.031 2.738 1 98.94 52 TYR B C 1
ATOM 1443 O O . TYR B 1 52 ? 5.434 -7.949 2.67 1 98.94 52 TYR B O 1
ATOM 1451 N N . GLU B 1 53 ? 5.109 -9.93 3.623 1 98.94 53 GLU B N 1
ATOM 1452 C CA . GLU B 1 53 ? 6.367 -10.039 4.355 1 98.94 53 GLU B CA 1
ATOM 1453 C C . GLU B 1 53 ? 7.16 -11.266 3.912 1 98.94 53 GLU B C 1
ATOM 1455 O O . GLU B 1 53 ? 6.609 -12.367 3.816 1 98.94 53 GLU B O 1
ATOM 1460 N N . TYR B 1 54 ? 8.469 -11.023 3.693 1 98.88 54 TYR B N 1
ATOM 1461 C CA . TYR B 1 54 ? 9.289 -12.102 3.16 1 98.88 54 TYR B CA 1
ATOM 1462 C C . TYR B 1 54 ? 10.156 -12.719 4.254 1 98.88 54 TYR B C 1
ATOM 1464 O O . TYR B 1 54 ? 10.32 -12.133 5.324 1 98.88 54 TYR B O 1
ATOM 1472 N N . VAL B 1 55 ? 10.648 -13.883 3.902 1 98.81 55 VAL B N 1
ATOM 1473 C CA . VAL B 1 55 ? 11.625 -14.547 4.77 1 98.81 55 VAL B CA 1
ATOM 1474 C C . VAL B 1 55 ? 12.945 -13.773 4.746 1 98.81 55 VAL B C 1
ATOM 1476 O O . VAL B 1 55 ? 13.211 -13.016 3.809 1 98.81 55 VAL B O 1
ATOM 1479 N N . GLU B 1 56 ? 13.758 -14.023 5.719 1 98.06 56 GLU B N 1
ATOM 1480 C CA . GLU B 1 56 ? 14.992 -13.258 5.898 1 98.06 56 GLU B CA 1
ATOM 1481 C C . GLU B 1 56 ? 15.969 -13.516 4.762 1 98.06 56 GLU B C 1
ATOM 1483 O O . GLU B 1 56 ? 16.703 -12.617 4.344 1 98.06 56 GLU B O 1
ATOM 1488 N N . ASP B 1 57 ? 15.992 -14.688 4.207 1 97.88 57 ASP B N 1
ATOM 1489 C CA . ASP B 1 57 ? 16.953 -15.031 3.16 1 97.88 57 ASP B CA 1
ATOM 1490 C C . ASP B 1 57 ? 16.312 -14.906 1.775 1 97.88 57 ASP B C 1
ATOM 1492 O O . ASP B 1 57 ? 16.703 -15.617 0.845 1 97.88 57 ASP B O 1
ATOM 1496 N N . MET B 1 58 ? 15.461 -14.008 1.665 1 98.31 58 MET B N 1
ATOM 1497 C CA . MET B 1 58 ? 14.68 -13.805 0.447 1 98.31 58 MET B CA 1
ATOM 1498 C C . MET B 1 58 ? 15.594 -13.578 -0.752 1 98.31 58 MET B C 1
ATOM 1500 O O . MET B 1 58 ? 15.367 -14.148 -1.824 1 98.31 58 MET B O 1
ATOM 1504 N N . THR B 1 59 ? 16.531 -12.75 -0.625 1 97.12 59 THR B N 1
ATOM 1505 C CA . THR B 1 59 ? 17.359 -12.359 -1.753 1 97.12 59 THR B CA 1
ATOM 1506 C C . THR B 1 59 ? 18.047 -13.578 -2.375 1 97.12 59 THR B C 1
ATOM 1508 O O . THR B 1 59 ? 18.297 -13.609 -3.582 1 97.12 59 THR B O 1
ATOM 1511 N N . VAL B 1 60 ? 18.234 -14.516 -1.629 1 97.69 60 VAL B N 1
ATOM 1512 C CA . VAL B 1 60 ? 18.844 -15.742 -2.125 1 97.69 60 VAL B CA 1
ATOM 1513 C C . VAL B 1 60 ? 17.75 -16.688 -2.621 1 97.69 60 VAL B C 1
ATOM 1515 O O . VAL B 1 60 ? 17.812 -17.188 -3.752 1 97.69 60 VAL B O 1
ATOM 1518 N N . ARG B 1 61 ? 16.734 -16.875 -1.828 1 97.75 61 ARG B N 1
ATOM 1519 C CA . ARG B 1 61 ? 15.727 -17.906 -2.082 1 97.75 61 ARG B CA 1
ATOM 1520 C C . ARG B 1 61 ? 14.859 -17.547 -3.281 1 97.75 61 ARG B C 1
ATOM 1522 O O . ARG B 1 61 ? 14.367 -18.422 -3.992 1 97.75 61 ARG B O 1
ATOM 1529 N N . ARG B 1 62 ? 14.789 -16.281 -3.555 1 98.38 62 ARG B N 1
ATOM 1530 C CA . ARG B 1 62 ? 13.844 -15.898 -4.602 1 98.38 62 ARG B CA 1
ATOM 1531 C C . ARG B 1 62 ? 14.398 -16.234 -5.984 1 98.38 62 ARG B C 1
ATOM 1533 O O . ARG B 1 62 ? 13.648 -16.266 -6.961 1 98.38 62 ARG B O 1
ATOM 1540 N N . THR B 1 63 ? 15.617 -16.484 -6.125 1 98 63 THR B N 1
ATOM 1541 C CA . THR B 1 63 ? 16.281 -16.641 -7.414 1 98 63 THR B CA 1
ATOM 1542 C C . THR B 1 63 ? 15.602 -17.734 -8.242 1 98 63 THR B C 1
ATOM 1544 O O . THR B 1 63 ? 15.43 -17.562 -9.453 1 98 63 THR B O 1
ATOM 1547 N N . SER B 1 64 ? 15.156 -18.766 -7.629 1 97.81 64 SER B N 1
ATOM 1548 C CA . SER B 1 64 ? 14.586 -19.906 -8.336 1 97.81 64 SER B CA 1
ATOM 1549 C C . SER B 1 64 ? 13.133 -19.641 -8.727 1 97.81 64 SER B C 1
ATOM 1551 O O . SER B 1 64 ? 12.57 -20.359 -9.562 1 97.81 64 SER B O 1
ATOM 1553 N N . TYR B 1 65 ? 12.531 -18.609 -8.141 1 98.69 65 TYR B N 1
ATOM 1554 C CA . TYR B 1 65 ? 11.078 -18.484 -8.25 1 98.69 65 TYR B CA 1
ATOM 1555 C C . TYR B 1 65 ? 10.695 -17.109 -8.82 1 98.69 65 TYR B C 1
ATOM 1557 O O . TYR B 1 65 ? 9.523 -16.859 -9.094 1 98.69 65 TYR B O 1
ATOM 1565 N N . ARG B 1 66 ? 11.664 -16.281 -9.047 1 98.44 66 ARG B N 1
ATOM 1566 C CA . ARG B 1 66 ? 11.414 -14.875 -9.344 1 98.44 66 ARG B CA 1
ATOM 1567 C C . ARG B 1 66 ? 10.742 -14.711 -10.703 1 98.44 66 ARG B C 1
ATOM 1569 O O . ARG B 1 66 ? 9.773 -13.961 -10.828 1 98.44 66 ARG B O 1
ATOM 1576 N N . ALA B 1 67 ? 11.258 -15.414 -11.688 1 98.44 67 ALA B N 1
ATOM 1577 C CA . ALA B 1 67 ? 10.688 -15.281 -13.023 1 98.44 67 ALA B CA 1
ATOM 1578 C C . ALA B 1 67 ? 9.211 -15.648 -13.031 1 98.44 67 ALA B C 1
ATOM 1580 O O . ALA B 1 67 ? 8.383 -14.938 -13.609 1 98.44 67 ALA B O 1
ATOM 1581 N N . ALA B 1 68 ? 8.82 -16.688 -12.383 1 98.75 68 ALA B N 1
ATOM 1582 C CA . ALA B 1 68 ? 7.434 -17.141 -12.328 1 98.75 68 ALA B CA 1
ATOM 1583 C C . ALA B 1 68 ? 6.582 -16.188 -11.5 1 98.75 68 ALA B C 1
ATOM 1585 O O . ALA B 1 68 ? 5.426 -15.922 -11.836 1 98.75 68 ALA B O 1
ATOM 1586 N N . HIS B 1 69 ? 7.09 -15.703 -10.406 1 98.75 69 HIS B N 1
ATOM 1587 C CA . HIS B 1 69 ? 6.414 -14.703 -9.586 1 98.75 69 HIS B CA 1
ATOM 1588 C C . HIS B 1 69 ? 6.082 -13.461 -10.398 1 98.75 69 HIS B C 1
ATOM 1590 O O . HIS B 1 69 ? 4.941 -12.984 -10.375 1 98.75 69 HIS B O 1
ATOM 1596 N N . LEU B 1 70 ? 7.074 -13.031 -11.148 1 98.44 70 LEU B N 1
ATOM 1597 C CA . LEU B 1 70 ? 6.887 -11.828 -11.945 1 98.44 70 LEU B CA 1
ATOM 1598 C C . LEU B 1 70 ? 5.914 -12.078 -13.094 1 98.44 70 LEU B C 1
ATOM 1600 O O . LEU B 1 70 ? 5.109 -11.211 -13.43 1 98.44 70 LEU B O 1
ATOM 1604 N N . ALA B 1 71 ? 6.016 -13.227 -13.695 1 98.62 71 ALA B N 1
ATOM 1605 C CA . ALA B 1 71 ? 5.094 -13.578 -14.773 1 98.62 71 ALA B CA 1
ATOM 1606 C C . ALA B 1 71 ? 3.652 -13.586 -14.273 1 98.62 71 ALA B C 1
ATOM 1608 O O . ALA B 1 71 ? 2.744 -13.141 -14.977 1 98.62 71 ALA B O 1
ATOM 1609 N N . LEU B 1 72 ? 3.447 -14.094 -13.109 1 98.75 72 LEU B N 1
ATOM 1610 C CA . LEU B 1 72 ? 2.113 -14.109 -12.523 1 98.75 72 LEU B CA 1
ATOM 1611 C C . LEU B 1 72 ? 1.593 -12.688 -12.32 1 98.75 72 LEU B C 1
ATOM 1613 O O . LEU B 1 72 ? 0.451 -12.383 -12.672 1 98.75 72 LEU B O 1
ATOM 1617 N N . ALA B 1 73 ? 2.426 -11.875 -11.727 1 98.56 73 ALA B N 1
ATOM 1618 C CA . ALA B 1 73 ? 2.039 -10.484 -11.492 1 98.56 73 ALA B CA 1
ATOM 1619 C C . ALA B 1 73 ? 1.718 -9.781 -12.812 1 98.56 73 ALA B C 1
ATOM 1621 O O . ALA B 1 73 ? 0.727 -9.055 -12.906 1 98.56 73 ALA B O 1
ATOM 1622 N N . GLN B 1 74 ? 2.51 -10.062 -13.828 1 98.38 74 GLN B N 1
ATOM 1623 C CA . GLN B 1 74 ? 2.303 -9.453 -15.133 1 98.38 74 GLN B CA 1
ATOM 1624 C C . GLN B 1 74 ? 0.996 -9.93 -15.766 1 98.38 74 GLN B C 1
ATOM 1626 O O . GLN B 1 74 ? 0.268 -9.141 -16.359 1 98.38 74 GLN B O 1
ATOM 1631 N N . PHE B 1 75 ? 0.791 -11.156 -15.664 1 98.5 75 PHE B N 1
ATOM 1632 C CA . PHE B 1 75 ? -0.45 -11.727 -16.172 1 98.5 75 PHE B CA 1
ATOM 1633 C C . PHE B 1 75 ? -1.658 -11.008 -15.586 1 98.5 75 PHE B C 1
ATOM 1635 O O . PHE B 1 75 ? -2.568 -10.609 -16.312 1 98.5 75 PHE B O 1
ATOM 1642 N N . HIS B 1 76 ? -1.682 -10.797 -14.297 1 98.38 76 HIS B N 1
ATOM 1643 C CA . HIS B 1 76 ? -2.797 -10.141 -13.625 1 98.38 76 HIS B CA 1
ATOM 1644 C C . HIS B 1 76 ? -2.842 -8.656 -13.953 1 98.38 76 HIS B C 1
ATOM 1646 O O . HIS B 1 76 ? -3.92 -8.055 -14.008 1 98.38 76 HIS B O 1
ATOM 1652 N N . LYS B 1 77 ? -1.709 -8.086 -14.164 1 98.5 77 LYS B N 1
ATOM 1653 C CA . LYS B 1 77 ? -1.675 -6.695 -14.602 1 98.5 77 LYS B CA 1
ATOM 1654 C C . LYS B 1 77 ? -2.309 -6.539 -15.984 1 98.5 77 LYS B C 1
ATOM 1656 O O . LYS B 1 77 ? -3.088 -5.613 -16.219 1 98.5 77 LYS B O 1
ATOM 1661 N N . GLU B 1 78 ? -2.006 -7.391 -16.859 1 97.81 78 GLU B N 1
ATOM 1662 C CA . GLU B 1 78 ? -2.541 -7.359 -18.219 1 97.81 78 GLU B CA 1
ATOM 1663 C C . GLU B 1 78 ? -4.055 -7.531 -18.219 1 97.81 78 GLU B C 1
ATOM 1665 O O . GLU B 1 78 ? -4.742 -7.023 -19.109 1 97.81 78 GLU B O 1
ATOM 1670 N N . GLN B 1 79 ? -4.543 -8.172 -17.203 1 97.38 79 GLN B N 1
ATOM 1671 C CA . GLN B 1 79 ? -5.984 -8.359 -17.078 1 97.38 79 GLN B CA 1
ATOM 1672 C C . GLN B 1 79 ? -6.633 -7.164 -16.375 1 97.38 79 GLN B C 1
ATOM 1674 O O . GLN B 1 79 ? -7.848 -7.145 -16.172 1 97.38 79 GLN B O 1
ATOM 1679 N N . GLY B 1 80 ? -5.902 -6.316 -15.938 1 97.12 80 GLY B N 1
ATOM 1680 C CA . GLY B 1 80 ? -6.414 -5.145 -15.25 1 97.12 80 GLY B CA 1
ATOM 1681 C C . GLY B 1 80 ? -6.688 -5.387 -13.781 1 97.12 80 GLY B C 1
ATOM 1682 O O . GLY B 1 80 ? -7.211 -4.512 -13.086 1 97.12 80 GLY B O 1
ATOM 1683 N N . LYS B 1 81 ? -6.387 -6.492 -13.227 1 98.31 81 LYS B N 1
ATOM 1684 C CA . LYS B 1 81 ? -6.66 -6.855 -11.836 1 98.31 81 LYS B CA 1
ATOM 1685 C C . LYS B 1 81 ? -5.617 -6.258 -10.898 1 98.31 81 LYS B C 1
ATOM 1687 O O . LYS B 1 81 ? -5.945 -5.828 -9.789 1 98.31 81 LYS B O 1
ATOM 1692 N N . VAL B 1 82 ? -4.344 -6.297 -11.336 1 98.62 82 VAL B N 1
ATOM 1693 C CA . VAL B 1 82 ? -3.279 -5.605 -10.609 1 98.62 82 VAL B CA 1
ATOM 1694 C C . VAL B 1 82 ? -3.027 -4.238 -11.242 1 98.62 82 VAL B C 1
ATOM 1696 O O . VAL B 1 82 ? -2.686 -4.148 -12.422 1 98.62 82 VAL B O 1
ATOM 1699 N N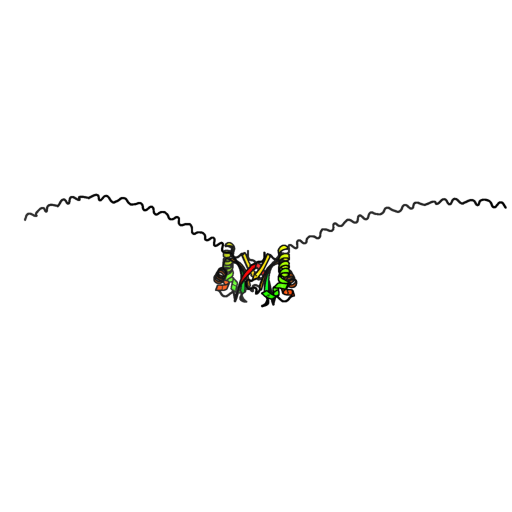 . VAL B 1 83 ? -3.197 -3.219 -10.398 1 97.44 83 VAL B N 1
ATOM 1700 C CA . VAL B 1 83 ? -3.072 -1.848 -10.875 1 97.44 83 VAL B CA 1
ATOM 1701 C C . VAL B 1 83 ? -1.624 -1.381 -10.742 1 97.44 83 VAL B C 1
ATOM 1703 O O . VAL B 1 83 ? -1.143 -0.584 -11.547 1 97.44 83 VAL B O 1
ATOM 1706 N N . MET B 1 84 ? -0.981 -1.787 -9.711 1 98 84 MET B N 1
ATOM 1707 C CA . MET B 1 84 ? 0.431 -1.538 -9.43 1 98 84 MET B CA 1
ATOM 1708 C C . MET B 1 84 ? 0.958 -2.508 -8.375 1 98 84 MET B C 1
ATOM 1710 O O . MET B 1 84 ? 0.187 -3.039 -7.578 1 98 84 MET B O 1
ATOM 1714 N N . GLY B 1 85 ? 2.279 -2.709 -8.422 1 98.69 85 GLY B N 1
ATOM 1715 C CA . GLY B 1 85 ? 2.904 -3.629 -7.484 1 98.69 85 GLY B CA 1
ATOM 1716 C C . GLY B 1 85 ? 4.414 -3.693 -7.629 1 98.69 85 GLY B C 1
ATOM 1717 O O . GLY B 1 85 ? 4.957 -3.342 -8.68 1 98.69 85 GLY B O 1
ATOM 1718 N N . GLY B 1 86 ? 5 -4.215 -6.613 1 98.75 86 GLY B N 1
ATOM 1719 C CA . GLY B 1 86 ? 6.449 -4.359 -6.602 1 98.75 86 GLY B CA 1
ATOM 1720 C C . GLY B 1 86 ? 7.008 -4.637 -5.219 1 98.75 86 GLY B C 1
ATOM 1721 O O . GLY B 1 86 ? 6.266 -4.641 -4.23 1 98.75 86 GLY B O 1
ATOM 1722 N N . ALA B 1 87 ? 8.312 -4.836 -5.238 1 98.69 87 ALA B N 1
ATOM 1723 C CA . ALA B 1 87 ? 9.031 -5.102 -3.998 1 98.69 87 ALA B CA 1
ATOM 1724 C C . ALA B 1 87 ? 9.391 -3.803 -3.279 1 98.69 87 ALA B C 1
ATOM 1726 O O . ALA B 1 87 ? 9.508 -2.75 -3.912 1 98.69 87 ALA B O 1
ATOM 1727 N N . PHE B 1 88 ? 9.492 -3.967 -1.923 1 98.81 88 PHE B N 1
ATOM 1728 C CA . PHE B 1 88 ? 10.07 -2.852 -1.183 1 98.81 88 PHE B CA 1
ATOM 1729 C C . PHE B 1 88 ? 11.586 -2.812 -1.359 1 98.81 88 PHE B C 1
ATOM 1731 O O . PHE B 1 88 ? 12.211 -3.846 -1.592 1 98.81 88 PHE B O 1
ATOM 1738 N N . ALA B 1 89 ? 12.164 -1.674 -1.225 1 98.12 89 ALA B N 1
ATOM 1739 C CA . ALA B 1 89 ? 13.586 -1.445 -1.475 1 98.12 89 ALA B CA 1
ATOM 1740 C C . ALA B 1 89 ? 14.445 -2.279 -0.531 1 98.12 89 ALA B C 1
ATOM 1742 O O . ALA B 1 89 ? 15.547 -2.707 -0.898 1 98.12 89 ALA B O 1
ATOM 1743 N N . ASP B 1 90 ? 13.961 -2.578 0.632 1 97.88 90 ASP B N 1
ATOM 1744 C CA . ASP B 1 90 ? 14.758 -3.301 1.618 1 97.88 90 ASP B CA 1
ATOM 1745 C C . ASP B 1 90 ? 14.633 -4.809 1.428 1 97.88 90 ASP B C 1
ATOM 1747 O O . ASP B 1 90 ? 15.156 -5.59 2.225 1 97.88 90 ASP B O 1
ATOM 1751 N N . ALA B 1 91 ? 13.828 -5.238 0.488 1 97.38 91 ALA B N 1
ATOM 1752 C CA . ALA B 1 91 ? 13.656 -6.633 0.086 1 97.38 91 ALA B CA 1
ATOM 1753 C C . ALA B 1 91 ? 12.906 -7.422 1.154 1 97.38 91 ALA B C 1
ATOM 1755 O O . ALA B 1 91 ? 12.836 -8.648 1.093 1 97.38 91 ALA B O 1
ATOM 1756 N N . ALA B 1 92 ? 12.352 -6.758 2.129 1 98.56 92 ALA B N 1
ATOM 1757 C CA . ALA B 1 92 ? 11.711 -7.449 3.244 1 98.56 92 ALA B CA 1
ATOM 1758 C C . ALA B 1 92 ? 10.25 -7.77 2.928 1 98.56 92 ALA B C 1
ATOM 1760 O O . ALA B 1 92 ? 9.594 -8.5 3.672 1 98.56 92 ALA B O 1
ATOM 1761 N N . GLY B 1 93 ? 9.742 -7.219 1.844 1 98.81 93 GLY B N 1
ATOM 1762 C CA . GLY B 1 93 ? 8.344 -7.41 1.493 1 98.81 93 GLY B CA 1
ATOM 1763 C C . GLY B 1 93 ? 7.969 -6.777 0.167 1 98.81 93 GLY B C 1
ATOM 1764 O O . GLY B 1 93 ? 8.844 -6.395 -0.614 1 98.81 93 GLY B O 1
ATOM 1765 N N . ALA B 1 94 ? 6.691 -6.734 -0.12 1 98.94 94 ALA B N 1
ATOM 1766 C CA . ALA B 1 94 ? 6.109 -6.191 -1.344 1 98.94 94 ALA B CA 1
ATOM 1767 C C . ALA B 1 94 ? 4.672 -5.738 -1.11 1 98.94 94 ALA B C 1
ATOM 1769 O O . ALA B 1 94 ? 4.078 -6.039 -0.072 1 98.94 94 ALA B O 1
ATOM 1770 N N . ALA B 1 95 ? 4.223 -5.023 -2.039 1 98.94 95 ALA B N 1
ATOM 1771 C CA . ALA B 1 95 ? 2.809 -4.66 -2.051 1 98.94 95 ALA B CA 1
ATOM 1772 C C . ALA B 1 95 ? 2.246 -4.691 -3.469 1 98.94 95 ALA B C 1
ATOM 1774 O O . ALA B 1 95 ? 2.982 -4.5 -4.438 1 98.94 95 ALA B O 1
ATOM 1775 N N . TYR B 1 96 ? 0.994 -4.973 -3.525 1 98.94 96 TYR B N 1
ATOM 1776 C CA . TYR B 1 96 ? 0.229 -4.949 -4.766 1 98.94 96 TYR B CA 1
ATOM 1777 C C . TYR B 1 96 ? -1.134 -4.301 -4.555 1 98.94 96 TYR B C 1
ATOM 1779 O O . TYR B 1 96 ? -1.807 -4.566 -3.557 1 98.94 96 TYR B O 1
ATOM 1787 N N . VAL B 1 97 ? -1.53 -3.473 -5.473 1 98.94 97 VAL B N 1
ATOM 1788 C CA . VAL B 1 97 ? -2.877 -2.912 -5.488 1 98.94 97 VAL B CA 1
ATOM 1789 C C . VAL B 1 97 ? -3.736 -3.656 -6.508 1 98.94 97 VAL B C 1
ATOM 1791 O O . VAL B 1 97 ? -3.391 -3.721 -7.691 1 98.94 97 VAL B O 1
ATOM 1794 N N . PHE B 1 98 ? -4.832 -4.145 -5.996 1 98.81 98 PHE B N 1
ATOM 1795 C CA . PHE B 1 98 ? -5.773 -4.891 -6.824 1 98.81 98 PHE B CA 1
ATOM 1796 C C . PHE B 1 98 ? -7.055 -4.098 -7.035 1 98.81 98 PHE B C 1
ATOM 1798 O O . PHE B 1 98 ? -7.547 -3.447 -6.113 1 98.81 98 PHE B O 1
ATOM 1805 N N . LYS B 1 99 ? -7.555 -4.16 -8.211 1 98.62 99 LYS B N 1
ATOM 1806 C CA . LYS B 1 99 ? -8.93 -3.791 -8.523 1 98.62 99 LYS B CA 1
ATOM 1807 C C . LYS B 1 99 ? -9.727 -5 -9.008 1 98.62 99 LYS B C 1
ATOM 1809 O O . LYS B 1 99 ? -9.602 -5.414 -10.164 1 98.62 99 LYS B O 1
ATOM 1814 N N . VAL B 1 100 ? -10.492 -5.594 -8.094 1 98.62 100 VAL B N 1
ATOM 1815 C CA . VAL B 1 100 ? -11.211 -6.844 -8.328 1 98.62 100 VAL B CA 1
ATOM 1816 C C . VAL B 1 100 ? -12.523 -6.836 -7.551 1 98.62 100 VAL B C 1
ATOM 1818 O O . VAL B 1 100 ? -12.711 -6.031 -6.633 1 98.62 100 VAL B O 1
ATOM 1821 N N . PRO B 1 101 ? -13.406 -7.727 -7.918 1 97.38 101 PRO B N 1
ATOM 1822 C CA . PRO B 1 101 ? -14.719 -7.688 -7.266 1 97.38 101 PRO B CA 1
ATOM 1823 C C . PRO B 1 101 ? -14.688 -8.234 -5.84 1 97.38 101 PRO B C 1
ATOM 1825 O O . PRO B 1 101 ? -15.5 -7.844 -5.004 1 97.38 101 PRO B O 1
ATOM 1828 N N . ARG B 1 102 ? -13.797 -9.203 -5.621 1 97.75 102 ARG B N 1
ATOM 1829 C CA . ARG B 1 102 ? -13.852 -9.883 -4.332 1 97.75 102 ARG B CA 1
ATOM 1830 C C . ARG B 1 102 ? -12.453 -10.047 -3.738 1 97.75 102 ARG B C 1
ATOM 1832 O O . ARG B 1 102 ? -11.484 -10.227 -4.469 1 97.75 102 ARG B O 1
ATOM 1839 N N . ARG B 1 103 ? -12.406 -10.086 -2.346 1 98.5 103 ARG B N 1
ATOM 1840 C CA . ARG B 1 103 ? -11.172 -10.391 -1.619 1 98.5 103 ARG B CA 1
ATOM 1841 C C . ARG B 1 103 ? -10.602 -11.734 -2.047 1 98.5 103 ARG B C 1
ATOM 1843 O O . ARG B 1 103 ? -9.383 -11.906 -2.121 1 98.5 103 ARG B O 1
ATOM 1850 N N . GLU B 1 104 ? -11.469 -12.727 -2.305 1 98.5 104 GLU B N 1
ATOM 1851 C CA . GLU B 1 104 ? -11.07 -14.07 -2.699 1 98.5 104 GLU B CA 1
ATOM 1852 C C . GLU B 1 104 ? -10.219 -14.047 -3.963 1 98.5 104 GLU B C 1
ATOM 1854 O O . GLU B 1 104 ? -9.344 -14.898 -4.145 1 98.5 104 GLU B O 1
ATOM 1859 N N . ASP B 1 105 ? -10.438 -13.078 -4.848 1 98.5 105 ASP B N 1
ATOM 1860 C CA . ASP B 1 105 ? -9.617 -12.938 -6.047 1 98.5 105 ASP B CA 1
ATOM 1861 C C . ASP B 1 105 ? -8.164 -12.656 -5.688 1 98.5 105 ASP B C 1
ATOM 1863 O O . ASP B 1 105 ? -7.246 -13.156 -6.34 1 98.5 105 ASP B O 1
ATOM 1867 N N . VAL B 1 106 ? -7.941 -11.906 -4.648 1 98.94 106 VAL B N 1
ATOM 1868 C CA . VAL B 1 106 ? -6.59 -11.609 -4.188 1 98.94 106 VAL B CA 1
ATOM 1869 C C . VAL B 1 106 ? -5.98 -12.852 -3.537 1 98.94 106 VAL B C 1
ATOM 1871 O O . VAL B 1 106 ? -4.809 -13.156 -3.756 1 98.94 106 VAL B O 1
ATOM 1874 N N . GLU B 1 107 ? -6.801 -13.539 -2.781 1 98.88 107 GLU B N 1
ATOM 1875 C CA . GLU B 1 107 ? -6.34 -14.766 -2.145 1 98.88 107 GLU B CA 1
ATOM 1876 C C . GLU B 1 107 ? -5.918 -15.805 -3.182 1 98.88 107 GLU B C 1
ATOM 1878 O O . GLU B 1 107 ? -4.953 -16.547 -2.975 1 98.88 107 GLU B O 1
ATOM 1883 N N . GLU B 1 108 ? -6.648 -15.844 -4.254 1 98.75 108 GLU B N 1
ATOM 1884 C CA . GLU B 1 108 ? -6.289 -16.75 -5.34 1 98.75 108 GLU B CA 1
ATOM 1885 C C . GLU B 1 108 ? -4.926 -16.391 -5.93 1 98.75 108 GLU B C 1
ATOM 1887 O O . GLU B 1 108 ? -4.129 -17.281 -6.23 1 98.75 108 GLU B O 1
ATOM 1892 N N . PHE B 1 109 ? -4.668 -15.164 -6.074 1 98.88 109 PHE B N 1
ATOM 1893 C CA . PHE B 1 109 ? -3.346 -14.719 -6.504 1 98.88 109 PHE B CA 1
ATOM 1894 C C . PHE B 1 109 ? -2.27 -15.203 -5.539 1 98.88 109 PHE B C 1
ATOM 1896 O O . PHE B 1 109 ? -1.248 -15.75 -5.965 1 98.88 109 PHE B O 1
ATOM 1903 N N . VAL B 1 110 ? -2.498 -15 -4.242 1 98.94 110 VAL B N 1
ATOM 1904 C CA . VAL B 1 110 ? -1.517 -15.391 -3.236 1 98.94 110 VAL B CA 1
ATOM 1905 C C . VAL B 1 110 ? -1.243 -16.891 -3.338 1 98.94 110 VAL B C 1
ATOM 1907 O O . VAL B 1 110 ? -0.086 -17.312 -3.371 1 98.94 110 VAL B O 1
ATOM 1910 N N . ARG B 1 111 ? -2.279 -17.688 -3.451 1 98.81 111 ARG B N 1
ATOM 1911 C CA . ARG B 1 111 ? -2.15 -19.141 -3.486 1 98.81 111 ARG B CA 1
ATOM 1912 C C . ARG B 1 111 ? -1.404 -19.594 -4.738 1 98.81 111 ARG B C 1
ATOM 1914 O O . ARG B 1 111 ? -0.704 -20.609 -4.715 1 98.81 111 ARG B O 1
ATOM 1921 N N . ALA B 1 112 ? -1.541 -18.828 -5.773 1 98.88 112 ALA B N 1
ATOM 1922 C CA . ALA B 1 112 ? -0.925 -19.188 -7.051 1 98.88 112 ALA B CA 1
ATOM 1923 C C . ALA B 1 112 ? 0.509 -18.672 -7.129 1 98.88 112 ALA B C 1
ATOM 1925 O O . ALA B 1 112 ? 1.262 -19.047 -8.031 1 98.88 112 ALA B O 1
ATOM 1926 N N . ASP B 1 113 ? 0.921 -17.812 -6.215 1 98.94 113 ASP B N 1
ATOM 1927 C CA . ASP B 1 113 ? 2.236 -17.188 -6.27 1 98.94 113 ASP B CA 1
ATOM 1928 C C . ASP B 1 113 ? 3.33 -18.156 -5.832 1 98.94 113 ASP B C 1
ATOM 1930 O O . ASP B 1 113 ? 3.332 -18.625 -4.695 1 98.94 113 ASP B O 1
ATOM 1934 N N . PRO B 1 114 ? 4.312 -18.422 -6.684 1 98.94 114 PRO B N 1
ATOM 1935 C CA . PRO B 1 114 ? 5.418 -19.312 -6.324 1 98.94 114 PRO B CA 1
ATOM 1936 C C . PRO B 1 114 ? 6.105 -18.891 -5.023 1 98.94 114 PRO B C 1
ATOM 1938 O O . PRO B 1 114 ? 6.602 -19.75 -4.285 1 98.94 114 PRO B O 1
ATOM 1941 N N . TYR B 1 115 ? 6.168 -17.594 -4.684 1 98.94 115 TYR B N 1
ATOM 1942 C CA . TYR B 1 115 ? 6.77 -17.141 -3.432 1 98.94 115 TYR B CA 1
ATOM 1943 C C . TYR B 1 115 ? 6.023 -17.719 -2.23 1 98.94 115 TYR B C 1
ATOM 1945 O O . TYR B 1 115 ? 6.641 -18.125 -1.244 1 98.94 115 TYR B O 1
ATOM 1953 N N . PHE B 1 116 ? 4.715 -17.688 -2.361 1 98.94 116 PHE B N 1
ATOM 1954 C CA . PHE B 1 116 ? 3.912 -18.219 -1.268 1 98.94 116 PHE B CA 1
ATOM 1955 C C . PHE B 1 116 ? 3.977 -19.75 -1.24 1 98.94 116 PHE B C 1
ATOM 1957 O O . PHE B 1 116 ? 4.219 -20.344 -0.19 1 98.94 116 PHE B O 1
ATOM 1964 N N . GLU B 1 117 ? 3.824 -20.344 -2.363 1 98.81 117 GLU B N 1
ATOM 1965 C CA . GLU B 1 117 ? 3.816 -21.797 -2.49 1 98.81 117 GLU B CA 1
ATOM 1966 C C . GLU B 1 117 ? 5.086 -22.406 -1.907 1 98.81 117 GLU B C 1
ATOM 1968 O O . GLU B 1 117 ? 5.047 -23.5 -1.318 1 98.81 117 GLU B O 1
ATOM 1973 N N . HIS B 1 118 ? 6.125 -21.734 -2.023 1 98.75 118 HIS B N 1
ATOM 1974 C CA . HIS B 1 118 ? 7.402 -22.328 -1.64 1 98.75 118 HIS B CA 1
ATOM 1975 C C . HIS B 1 118 ? 7.934 -21.719 -0.35 1 98.75 118 HIS B C 1
ATOM 1977 O O . HIS B 1 118 ? 9.125 -21.812 -0.055 1 98.75 118 HIS B O 1
ATOM 1983 N N . GLY B 1 119 ? 7.105 -20.969 0.35 1 98.75 119 GLY B N 1
ATOM 1984 C CA . GLY B 1 119 ? 7.391 -20.594 1.725 1 98.75 119 GLY B CA 1
ATOM 1985 C C . GLY B 1 119 ? 8.227 -19.328 1.833 1 98.75 119 GLY B C 1
ATOM 1986 O O . GLY B 1 119 ? 8.883 -19.094 2.848 1 98.75 119 GLY B O 1
ATOM 1987 N N . LEU B 1 120 ? 8.289 -18.484 0.788 1 98.94 120 LEU B N 1
ATOM 1988 C CA . LEU B 1 120 ? 9.078 -17.25 0.823 1 98.94 120 LEU B CA 1
ATOM 1989 C C . LEU B 1 120 ? 8.289 -16.109 1.446 1 98.94 120 LEU B C 1
ATOM 1991 O O . LEU B 1 120 ? 8.859 -15.086 1.824 1 98.94 120 LEU B O 1
ATOM 1995 N N . VAL B 1 121 ? 6.965 -16.203 1.449 1 98.94 121 VAL B N 1
ATOM 1996 C CA . VAL B 1 121 ? 6.098 -15.227 2.113 1 98.94 121 VAL B CA 1
ATOM 1997 C C . VAL B 1 121 ? 5.816 -15.68 3.543 1 98.94 121 VAL B C 1
ATOM 1999 O O . VAL B 1 121 ? 5.043 -16.609 3.766 1 98.94 121 VAL B O 1
ATOM 2002 N N . SER B 1 122 ? 6.473 -15 4.477 1 98.88 122 SER B N 1
ATOM 2003 C CA . SER B 1 122 ? 6.316 -15.383 5.875 1 98.88 122 SER B CA 1
ATOM 2004 C C . SER B 1 122 ? 4.949 -14.969 6.414 1 98.88 122 SER B C 1
ATOM 2006 O O . SER B 1 122 ? 4.41 -15.617 7.312 1 98.88 122 SER B O 1
ATOM 2008 N N . HIS B 1 123 ? 4.375 -13.914 5.945 1 98.81 123 HIS B N 1
ATOM 2009 C CA . HIS B 1 123 ? 3.059 -13.383 6.289 1 98.81 123 HIS B CA 1
ATOM 2010 C C . HIS B 1 123 ? 2.502 -12.516 5.164 1 98.81 123 HIS B C 1
ATOM 2012 O O . HIS B 1 123 ? 3.262 -11.922 4.395 1 98.81 123 HIS B O 1
ATOM 2018 N N . TYR B 1 124 ? 1.166 -12.562 5.102 1 98.94 124 TYR B N 1
ATOM 2019 C CA . TYR B 1 124 ? 0.545 -11.586 4.211 1 98.94 124 TYR B CA 1
ATOM 2020 C C . TYR B 1 124 ? -0.753 -11.055 4.809 1 98.94 124 TYR B C 1
ATOM 2022 O O . TYR B 1 124 ? -1.346 -11.688 5.684 1 98.94 124 TYR B O 1
ATOM 2030 N N . SER B 1 125 ? -1.127 -9.844 4.395 1 98.88 125 SER B N 1
ATOM 2031 C CA . SER B 1 125 ? -2.414 -9.25 4.742 1 98.88 125 SER B CA 1
ATOM 2032 C C . SER B 1 125 ? -3.094 -8.641 3.518 1 98.88 125 SER B C 1
ATOM 2034 O O . SER B 1 125 ? -2.42 -8.203 2.582 1 98.88 125 SER B O 1
ATOM 2036 N N . ILE B 1 126 ? -4.363 -8.727 3.516 1 98.94 126 ILE B N 1
ATOM 2037 C CA . ILE B 1 126 ? -5.203 -8.125 2.484 1 98.94 126 ILE B CA 1
ATOM 2038 C C . ILE B 1 126 ? -6.121 -7.082 3.111 1 98.94 126 ILE B C 1
ATOM 2040 O O . ILE B 1 126 ? -6.898 -7.391 4.016 1 98.94 126 ILE B O 1
ATOM 2044 N N . LYS B 1 127 ? -5.992 -5.852 2.609 1 98.94 127 LYS B N 1
ATOM 2045 C CA . LYS B 1 127 ? -6.797 -4.742 3.119 1 98.94 127 LYS B CA 1
ATOM 2046 C C . LYS B 1 127 ? -7.754 -4.219 2.051 1 98.94 127 LYS B C 1
ATOM 2048 O O . LYS B 1 127 ? -7.32 -3.791 0.979 1 98.94 127 LYS B O 1
ATOM 2053 N N . GLU B 1 128 ? -9.016 -4.309 2.398 1 98.88 128 GLU B N 1
ATOM 2054 C CA . GLU B 1 128 ? -9.93 -3.553 1.545 1 98.88 128 GLU B CA 1
ATOM 2055 C C . GLU B 1 128 ? -9.75 -2.051 1.743 1 98.88 128 GLU B C 1
ATOM 2057 O O . GLU B 1 128 ? -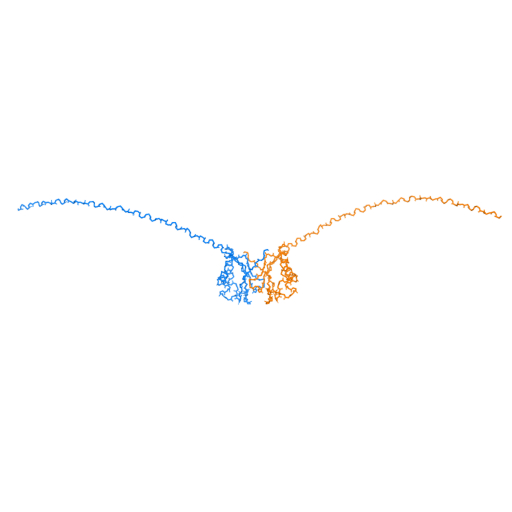9.734 -1.566 2.877 1 98.88 128 GLU B O 1
ATOM 2062 N N . TRP B 1 129 ? -9.609 -1.416 0.612 1 98.81 129 TRP B N 1
ATOM 2063 C CA . TRP B 1 129 ? -9.109 -0.046 0.632 1 98.81 129 TRP B CA 1
ATOM 2064 C C . TRP B 1 129 ? -10.133 0.919 0.048 1 98.81 129 TRP B C 1
ATOM 2066 O O . TRP B 1 129 ? -10.523 0.792 -1.115 1 98.81 129 TRP B O 1
ATOM 2076 N N . HIS B 1 130 ? -10.609 1.836 0.836 1 98.25 130 HIS B N 1
ATOM 2077 C CA . HIS B 1 130 ? -11.539 2.873 0.397 1 98.25 130 HIS B CA 1
ATOM 2078 C C . HIS B 1 130 ? -10.789 4.145 -0 1 98.25 130 HIS B C 1
ATOM 2080 O O . HIS B 1 130 ? -10.445 4.961 0.857 1 98.25 130 HIS B O 1
ATOM 2086 N N . LEU B 1 131 ? -10.633 4.27 -1.275 1 97.5 131 LEU B N 1
ATOM 2087 C CA . LEU B 1 131 ? -9.852 5.383 -1.805 1 97.5 131 LEU B CA 1
ATOM 2088 C C . LEU B 1 131 ? -10.648 6.684 -1.755 1 97.5 131 LEU B C 1
ATOM 2090 O O . LEU B 1 131 ? -11.852 6.691 -2.057 1 97.5 131 LEU B O 1
ATOM 2094 N N . THR B 1 132 ? -9.953 7.641 -1.34 1 92.06 132 THR B N 1
ATOM 2095 C CA . THR B 1 132 ? -10.555 8.969 -1.334 1 92.06 132 THR B CA 1
ATOM 2096 C C . THR B 1 132 ? -10.203 9.727 -2.611 1 92.06 132 THR B C 1
ATOM 2098 O O . THR B 1 132 ? -9.047 9.742 -3.031 1 92.06 132 THR B O 1
ATOM 2101 N N . SER B 1 133 ? -11.18 10.25 -3.363 1 81.06 133 SER B N 1
ATOM 2102 C CA . SER B 1 133 ? -10.992 10.914 -4.648 1 81.06 133 SER B CA 1
ATOM 2103 C C . SER B 1 133 ? -10.812 12.422 -4.465 1 81.06 133 SER B C 1
ATOM 2105 O O . SER B 1 133 ? -11.328 13 -3.51 1 81.06 133 SER B O 1
#

Foldseek 3Di:
DCPDDPDDPPPPCPVPPPPPDDDPPPPPVPPPPPPPPPCPCVQQWFKKKKKFFFDPCCVPVCPVQVVVQVVLLVVCVVVVQWVDKDADPVNGIMMTMGTGNDPVVVVVSLCSHPCNVVCGGVDMDMDTDDDDD/DDDDPPDDPPPPCPVPPPPPDDPPPPPPVPPPPPPPPPCPCCQQWFKKKKKFFFDPCCVPVCPVQVVVQVVLLVVCVVVVQWPDKDADPVNGIMMTMGTGNDPVVVVVSLCSRPCNVVCGGVDMDMDTDDDDD

Secondary structure (DSSP, 8-state):
---------------------------------------------EEEEEEEEE-TTHHHHGGGTHHHHHHHHHHHHHTTSEEEEEEETTSSEEEEEEEES-HHHHHHHHHH-HHHHTT-EEEEEEEEEEE--/---------------------------------------------EEEEEEEEE-TTHHHHGGGTHHHHHHHHHHHHHTTSEEEEEEETTSSEEEEEEEES-HHHHHHHHHH-HHHHTT-EEEEEEEEEEE--

Radius of gyration: 45.16 Å; Cα contacts (8 Å, |Δi|>4): 340; chains: 2; bounding box: 75×216×82 Å

Sequence (266 aa):
MYLPRRLLPSFSSVCGRRHLPGAAALVVGAGRLQPPTQYSSSANESTFLLLYEYVEDMTVRRTSYRAAHLALAQFHKEQGKVVMGGAFADAAGAAYVFKVPRREDVEEFVRADPYFEHGLVSHYSIKEWHLTSMYLPRRLLPSFSSVCGRRHLPGAAALVVGAGRLQPPTQYSSSANESTFLLLYEYVEDMTVRRTSYRAAHLALAQFHKEQGKVVMGGAFADAAGAAYVFKVPRREDVEEFVRADPYFEHGLVSHYSIKEWHLTS